Protein AF-A0A1V4AQN9-F1 (afdb_monomer)

Sequence (189 aa):
MAAEVTRNLFRLLDESVACYNHGNQLHCWGRMNVVRYAGSGIAMDNRCSFRSDNSSNMIGVNRRCMLSTHSQHAVISIGNNCGFSGTVIGAMEKIEIGNDVLCGANTLITDFDCHGILPHERKTSPGDSKPISIGNNVFIGYGTGVLKGVSIGDNSVIDANSVVTKNIPANVIAGGNPCKVIKELGVIA

Mean predicted aligned error: 6.66 Å

Solvent-accessible surface area (backbone atoms only — not comparable to full-atom values): 9183 Å² total; per-residue (Å²): 143,86,81,77,82,72,83,74,71,72,81,74,69,77,55,65,43,75,44,72,43,93,87,44,54,38,45,40,36,51,49,34,46,39,45,74,29,77,78,36,47,74,48,68,56,36,46,28,35,38,28,20,27,52,84,63,39,94,91,53,26,88,42,44,25,30,43,36,34,72,26,50,72,4,29,39,39,36,34,36,47,24,37,33,20,11,26,35,40,42,20,46,48,31,36,40,37,33,32,48,25,36,39,30,35,44,21,39,40,30,14,46,58,72,28,18,88,52,86,88,27,46,88,76,33,54,41,64,67,33,49,27,40,37,34,35,44,23,37,39,24,37,49,19,36,42,35,44,56,20,40,37,29,36,56,14,34,35,39,58,58,14,34,35,74,55,67,41,65,53,37,22,36,27,35,36,80,70,38,40,82,74,44,73,50,76,84,80,127

Secondary structure (DSSP, 8-state):
--SSGGGG------S----EETTTTEEEES--EEE--TT-EEEE-SS-EEE-STTSSTT---S--EEEE-STT-EEEE-SS-EEES-EEEESSEEEE-SS-EEEET-EEESB-SS-SSTTTTTT----B--EEE-TT-EE-TT-EE-TT-EE-TT-EE-TT-EE-S-B-SSEEEEETTEEEEEE-----

Structure (mmCIF, N/CA/C/O backbone):
data_AF-A0A1V4AQN9-F1
#
_entry.id   AF-A0A1V4AQN9-F1
#
loop_
_atom_site.group_PDB
_atom_site.id
_atom_site.type_symbol
_atom_site.label_atom_id
_atom_site.label_alt_id
_atom_site.label_comp_id
_atom_site.label_asym_id
_atom_site.label_entity_id
_atom_site.label_seq_id
_atom_site.pdbx_PDB_ins_code
_atom_site.Cartn_x
_atom_site.Cartn_y
_atom_site.Cartn_z
_atom_site.occupancy
_atom_site.B_iso_or_equiv
_atom_site.auth_seq_id
_atom_site.auth_comp_id
_atom_site.auth_asym_id
_atom_site.auth_atom_id
_atom_site.pdbx_PDB_model_num
ATOM 1 N N . MET A 1 1 ? 9.277 -27.436 8.599 1.00 35.19 1 MET A N 1
ATOM 2 C CA . MET A 1 1 ? 8.330 -27.149 7.496 1.00 35.19 1 MET A CA 1
ATOM 3 C C . MET A 1 1 ? 8.441 -25.694 7.020 1.00 35.19 1 MET A C 1
ATO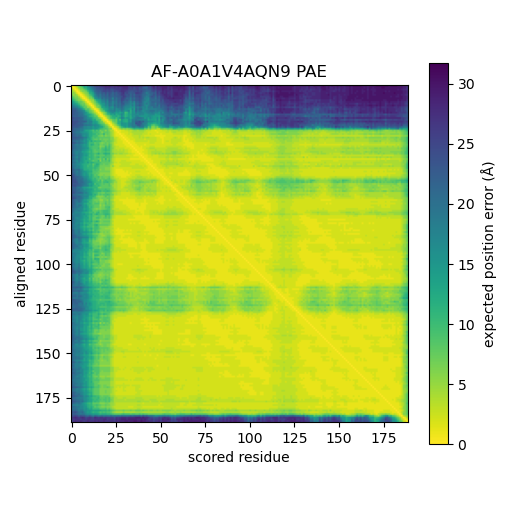M 5 O O . MET A 1 1 ? 7.438 -25.027 6.842 1.00 35.19 1 MET A O 1
ATOM 9 N N . ALA A 1 2 ? 9.664 -25.192 6.805 1.00 28.48 2 ALA A N 1
ATOM 10 C CA . ALA A 1 2 ? 9.935 -23.812 6.369 1.00 28.48 2 ALA A CA 1
ATOM 11 C C . ALA A 1 2 ? 10.798 -23.765 5.087 1.00 28.48 2 ALA A C 1
ATOM 13 O O . ALA A 1 2 ? 11.366 -22.736 4.750 1.00 28.48 2 ALA A O 1
ATOM 14 N N . ALA A 1 3 ? 10.928 -24.900 4.391 1.00 28.23 3 ALA A N 1
ATOM 15 C CA . ALA A 1 3 ? 11.884 -25.092 3.298 1.00 28.23 3 ALA A CA 1
ATOM 16 C C . ALA A 1 3 ? 11.223 -25.319 1.924 1.00 28.23 3 ALA A C 1
ATOM 18 O O . ALA A 1 3 ? 11.921 -25.610 0.958 1.00 28.23 3 ALA A O 1
ATOM 19 N N . GLU A 1 4 ? 9.895 -25.198 1.825 1.00 26.66 4 GLU A N 1
ATOM 20 C CA . GLU A 1 4 ? 9.149 -25.564 0.608 1.00 26.66 4 GLU A CA 1
ATOM 21 C C . GLU A 1 4 ? 8.441 -24.382 -0.079 1.00 26.66 4 GLU A C 1
ATOM 23 O O . GLU A 1 4 ? 7.989 -24.505 -1.211 1.00 26.66 4 GLU A O 1
ATOM 28 N N . VAL A 1 5 ? 8.448 -23.193 0.534 1.00 34.31 5 VAL A N 1
ATOM 29 C CA . VAL A 1 5 ? 7.882 -21.957 -0.055 1.00 34.31 5 VAL A CA 1
ATOM 30 C C . VAL A 1 5 ? 8.860 -21.288 -1.045 1.00 34.31 5 VAL A C 1
ATOM 32 O O . VAL A 1 5 ? 8.522 -20.352 -1.761 1.00 34.31 5 VAL A O 1
ATOM 35 N N . THR A 1 6 ? 10.087 -21.796 -1.163 1.00 30.50 6 THR A N 1
ATOM 36 C CA . THR A 1 6 ? 11.195 -21.133 -1.868 1.00 30.50 6 THR A CA 1
ATOM 37 C C . THR A 1 6 ? 11.265 -21.382 -3.381 1.00 30.50 6 THR A C 1
ATOM 39 O O . THR A 1 6 ? 12.215 -20.926 -4.014 1.00 30.50 6 THR A O 1
ATOM 42 N N . ARG A 1 7 ? 10.314 -22.101 -4.000 1.00 31.53 7 ARG A N 1
ATOM 43 C CA . ARG A 1 7 ? 10.450 -22.525 -5.414 1.00 31.53 7 ARG A CA 1
ATOM 44 C C . ARG A 1 7 ? 9.857 -21.599 -6.481 1.00 31.53 7 ARG A C 1
ATOM 46 O O . ARG A 1 7 ? 10.165 -21.819 -7.644 1.00 31.53 7 ARG A O 1
ATOM 53 N N . ASN A 1 8 ? 9.134 -20.535 -6.126 1.00 32.94 8 ASN A N 1
ATOM 54 C CA . ASN A 1 8 ? 8.635 -19.545 -7.102 1.00 32.94 8 ASN A CA 1
ATOM 55 C C . ASN A 1 8 ? 9.166 -18.120 -6.868 1.00 32.94 8 ASN A C 1
ATOM 57 O O . ASN A 1 8 ? 8.576 -17.146 -7.327 1.00 32.94 8 ASN A O 1
ATOM 61 N N . LEU A 1 9 ? 10.289 -17.980 -6.156 1.00 37.38 9 LEU A N 1
ATOM 62 C CA . LEU A 1 9 ? 10.831 -16.675 -5.791 1.00 37.38 9 LEU A CA 1
ATOM 63 C C . LEU A 1 9 ? 11.417 -15.962 -7.025 1.00 37.38 9 LEU A C 1
ATOM 65 O O . LEU A 1 9 ? 12.503 -16.294 -7.503 1.00 37.38 9 LEU A O 1
ATOM 69 N N . PHE A 1 10 ? 10.676 -14.980 -7.540 1.00 42.91 10 PHE A N 1
ATOM 70 C CA . PHE A 1 10 ? 11.097 -14.095 -8.622 1.00 42.91 10 PHE A CA 1
ATOM 71 C C . PHE A 1 10 ? 12.435 -13.430 -8.286 1.00 42.91 10 PHE A C 1
ATOM 73 O O . PHE A 1 10 ? 12.563 -12.666 -7.331 1.00 42.91 10 PHE A O 1
ATOM 80 N N . ARG A 1 11 ? 13.449 -13.733 -9.100 1.00 40.97 11 ARG A N 1
ATOM 81 C CA . ARG A 1 11 ? 14.744 -13.056 -9.090 1.00 40.97 11 ARG A CA 1
ATOM 82 C C . ARG A 1 11 ? 14.584 -11.650 -9.679 1.00 40.97 11 ARG A C 1
ATOM 84 O O . ARG A 1 11 ? 14.281 -11.514 -10.856 1.00 40.97 11 ARG A O 1
ATOM 91 N N . LEU A 1 12 ? 14.897 -10.662 -8.841 1.00 41.97 12 LEU A N 1
ATOM 92 C CA . LEU A 1 12 ? 15.509 -9.369 -9.169 1.00 41.97 12 LEU A CA 1
ATOM 93 C C . LEU A 1 12 ? 14.687 -8.424 -10.065 1.00 41.97 12 LEU A C 1
ATOM 95 O O . LEU A 1 12 ? 14.849 -8.384 -11.279 1.00 41.97 12 LEU A O 1
ATOM 99 N N . LEU A 1 13 ? 13.892 -7.567 -9.419 1.00 43.50 13 LEU A N 1
ATOM 100 C CA . LEU A 1 13 ? 13.529 -6.253 -9.957 1.00 43.50 13 LEU A CA 1
ATOM 101 C C . LEU A 1 13 ? 14.549 -5.228 -9.433 1.00 43.50 13 LEU A C 1
ATOM 103 O O . LEU A 1 13 ? 14.217 -4.411 -8.578 1.00 43.50 13 LEU A O 1
ATOM 107 N N . ASP A 1 14 ? 15.805 -5.328 -9.874 1.00 39.97 14 ASP A N 1
ATOM 108 C CA . ASP A 1 14 ? 16.743 -4.212 -9.734 1.00 39.97 14 ASP A CA 1
ATOM 109 C C . ASP A 1 14 ? 16.593 -3.325 -10.979 1.00 39.97 14 ASP A C 1
ATOM 111 O O . ASP A 1 14 ? 16.815 -3.763 -12.106 1.00 39.97 14 ASP A O 1
ATOM 115 N N . GLU A 1 15 ? 16.174 -2.084 -10.724 1.00 46.31 15 GLU A N 1
ATOM 116 C CA . GLU A 1 15 ? 15.970 -0.971 -11.658 1.00 46.31 15 GLU A CA 1
ATOM 117 C C . GLU A 1 15 ? 14.698 -1.002 -12.532 1.00 46.31 15 GLU A C 1
ATOM 119 O O . GLU A 1 15 ? 14.130 -2.036 -12.872 1.00 46.31 15 GLU A O 1
ATOM 124 N N . SER A 1 16 ? 14.186 0.207 -12.804 1.00 43.00 16 SER A N 1
ATOM 125 C CA . SER A 1 16 ? 12.832 0.528 -13.282 1.00 43.00 16 SER A CA 1
ATOM 126 C C . SER A 1 16 ? 12.214 -0.508 -14.228 1.00 43.00 16 SER A C 1
ATOM 128 O O . SER A 1 16 ? 12.608 -0.629 -15.389 1.00 43.00 16 SER A O 1
ATOM 130 N N . VAL A 1 17 ? 11.185 -1.205 -13.752 1.00 50.38 17 VAL A N 1
ATOM 131 C CA . VAL A 1 17 ? 10.531 -2.270 -14.511 1.00 50.38 17 VAL A CA 1
ATOM 132 C C . VAL A 1 17 ? 9.562 -1.637 -15.510 1.00 50.38 17 VAL A C 1
ATOM 134 O O . VAL A 1 17 ? 8.535 -1.062 -15.139 1.00 50.38 17 VAL A O 1
ATOM 137 N N . ALA A 1 18 ? 9.890 -1.722 -16.797 1.00 45.34 18 ALA A N 1
ATOM 138 C CA . ALA A 1 18 ? 8.930 -1.539 -17.881 1.00 45.34 18 ALA A CA 1
ATOM 139 C C . ALA A 1 18 ? 8.197 -2.877 -18.073 1.00 45.34 18 ALA A C 1
ATOM 141 O O . ALA A 1 18 ? 8.565 -3.658 -18.942 1.00 45.34 18 ALA A O 1
ATOM 142 N N . CYS A 1 19 ? 7.272 -3.241 -17.179 1.00 46.12 19 CYS A N 1
ATOM 143 C CA . CYS A 1 19 ? 6.809 -4.632 -17.151 1.00 46.12 19 CYS A CA 1
ATOM 144 C C . CYS A 1 19 ? 5.834 -4.985 -18.281 1.00 46.12 19 CYS A C 1
ATOM 146 O O . CYS A 1 19 ? 4.815 -4.332 -18.474 1.00 46.12 19 CYS A O 1
ATOM 148 N N . TYR A 1 20 ? 6.113 -6.125 -18.906 1.00 42.56 20 TYR A N 1
ATOM 149 C CA . TYR A 1 20 ? 5.156 -7.168 -19.277 1.00 42.56 20 TYR A CA 1
ATOM 150 C C . TYR A 1 20 ? 5.837 -8.491 -18.915 1.00 42.56 20 TYR A C 1
ATOM 152 O O . TYR A 1 20 ? 7.004 -8.653 -19.271 1.00 42.56 20 TYR A O 1
ATOM 160 N N . ASN A 1 21 ? 5.183 -9.424 -18.207 1.00 49.97 21 ASN A N 1
ATOM 161 C CA . ASN A 1 21 ? 5.820 -10.728 -17.968 1.00 49.97 21 ASN A CA 1
ATOM 162 C C . ASN A 1 21 ? 4.878 -11.927 -18.166 1.00 49.97 21 ASN A C 1
ATOM 164 O O . ASN A 1 21 ? 3.941 -12.152 -17.392 1.00 49.97 21 ASN A O 1
ATOM 168 N N . HIS A 1 22 ? 5.151 -12.701 -19.224 1.00 42.06 22 HIS A N 1
ATOM 169 C CA . HIS A 1 22 ? 4.447 -13.932 -19.581 1.00 42.06 22 HIS A CA 1
ATOM 170 C C . HIS A 1 22 ? 4.910 -15.089 -18.688 1.00 42.06 22 HIS A C 1
ATOM 172 O O . HIS A 1 22 ? 6.068 -15.487 -18.708 1.00 42.06 22 HIS A O 1
ATOM 178 N N . GLY A 1 23 ? 3.972 -15.619 -17.905 1.00 51.81 23 GLY A N 1
ATOM 179 C CA . GLY A 1 23 ? 4.169 -16.686 -16.920 1.00 51.81 23 GLY A CA 1
ATOM 180 C C . GLY A 1 23 ? 3.335 -16.393 -15.677 1.00 51.81 23 GLY A C 1
ATOM 181 O O . GLY A 1 23 ? 2.406 -17.130 -15.366 1.00 51.81 23 GLY A O 1
ATOM 182 N N . ASN A 1 24 ? 3.564 -15.220 -15.081 1.00 60.69 24 ASN A N 1
ATOM 183 C CA . ASN A 1 24 ? 2.856 -14.760 -13.883 1.00 60.69 24 ASN A CA 1
ATOM 184 C C . ASN A 1 24 ? 1.716 -13.770 -14.146 1.00 60.69 24 ASN A C 1
ATOM 186 O O . ASN A 1 24 ? 1.065 -13.352 -13.197 1.00 60.69 24 ASN A O 1
ATOM 190 N N . GLN A 1 25 ? 1.450 -13.388 -15.401 1.00 77.75 25 GLN A N 1
ATOM 191 C CA . GLN A 1 25 ? 0.383 -12.437 -15.765 1.00 77.75 25 GLN A CA 1
ATOM 192 C C . GLN A 1 25 ? 0.513 -11.076 -15.046 1.00 77.75 25 GLN A C 1
ATOM 194 O O . GLN A 1 25 ? -0.477 -10.480 -14.628 1.00 77.75 25 GLN A O 1
ATOM 199 N N . LEU A 1 26 ? 1.750 -10.591 -14.882 1.00 84.56 26 LEU A N 1
ATOM 200 C CA . LEU A 1 26 ? 2.028 -9.253 -14.357 1.00 84.56 26 LEU A CA 1
ATOM 201 C C . LEU A 1 26 ? 1.785 -8.210 -15.453 1.00 84.56 26 LEU A C 1
ATOM 203 O O . LEU A 1 26 ? 2.474 -8.224 -16.479 1.00 84.56 26 LEU A O 1
ATOM 207 N N . HIS A 1 27 ? 0.841 -7.295 -15.228 1.00 88.56 27 HIS A N 1
ATOM 208 C CA . HIS A 1 27 ? 0.487 -6.242 -16.185 1.00 88.56 27 HIS A CA 1
ATOM 209 C C . HIS A 1 27 ? 0.884 -4.862 -15.658 1.00 88.56 27 HIS A C 1
ATOM 211 O O . HIS A 1 27 ? 0.388 -4.432 -14.620 1.00 88.56 27 HIS A O 1
ATOM 217 N N . CYS A 1 28 ? 1.734 -4.135 -16.383 1.00 89.75 28 CYS A N 1
ATOM 218 C CA . CYS A 1 28 ? 2.121 -2.775 -16.017 1.00 89.75 28 CYS A CA 1
ATOM 219 C C . CYS A 1 28 ? 1.769 -1.790 -17.134 1.00 89.75 28 CYS A C 1
ATOM 221 O O . CYS A 1 28 ? 2.143 -1.974 -18.290 1.00 89.75 28 CYS A O 1
ATOM 223 N N . TRP A 1 29 ? 1.086 -0.704 -16.779 1.00 92.88 29 TRP A N 1
ATOM 224 C CA . TRP A 1 29 ? 0.900 0.451 -17.653 1.00 92.88 29 TRP A CA 1
ATOM 225 C C . TRP A 1 29 ? 1.839 1.561 -17.203 1.00 92.88 29 TRP A C 1
ATOM 227 O O . TRP A 1 29 ? 1.669 2.122 -16.121 1.00 92.88 29 TRP A O 1
ATOM 237 N N . GLY A 1 30 ? 2.833 1.872 -18.031 1.00 89.25 30 GLY A N 1
ATOM 238 C CA . GLY A 1 30 ? 3.927 2.768 -17.664 1.00 89.25 30 GLY A CA 1
ATOM 239 C C . GLY A 1 30 ? 4.998 2.082 -16.810 1.00 89.25 30 GLY A C 1
ATOM 240 O O . GLY A 1 30 ? 4.924 0.894 -16.499 1.00 89.25 30 GLY A O 1
ATOM 241 N N . ARG A 1 31 ? 6.036 2.840 -16.443 1.00 88.56 31 ARG A N 1
ATOM 242 C CA . ARG A 1 31 ? 7.161 2.329 -15.643 1.00 88.56 31 ARG A CA 1
ATOM 243 C C . ARG A 1 31 ? 6.825 2.323 -14.157 1.00 88.56 31 ARG A C 1
ATOM 245 O O . ARG A 1 31 ? 6.282 3.305 -13.656 1.00 88.56 31 ARG A O 1
ATOM 252 N N . MET A 1 32 ? 7.226 1.269 -13.455 1.00 91.12 32 MET A N 1
ATOM 253 C CA . MET A 1 32 ? 7.260 1.242 -11.989 1.00 91.12 32 MET A CA 1
ATOM 254 C C . MET A 1 32 ? 8.621 1.710 -11.469 1.00 91.12 32 MET A C 1
ATOM 256 O O . MET A 1 32 ? 9.641 1.530 -12.138 1.00 91.12 32 MET A O 1
ATOM 260 N N . ASN A 1 33 ? 8.646 2.254 -10.251 1.00 91.31 33 ASN A N 1
ATOM 261 C CA . ASN A 1 33 ? 9.893 2.454 -9.515 1.00 91.31 33 ASN A CA 1
ATOM 262 C C . ASN A 1 33 ? 10.042 1.326 -8.488 1.00 91.31 33 ASN A C 1
ATOM 264 O O . ASN A 1 33 ? 9.244 1.232 -7.560 1.00 91.31 33 ASN A O 1
ATOM 268 N N . VAL A 1 34 ? 11.049 0.473 -8.644 1.00 92.44 34 VAL A N 1
ATOM 269 C CA . VAL A 1 34 ? 11.335 -0.600 -7.685 1.00 92.44 34 VAL A CA 1
ATOM 270 C C . VAL A 1 34 ? 12.740 -0.390 -7.143 1.00 92.44 34 VAL A C 1
ATOM 272 O O . VAL A 1 34 ? 13.679 -0.250 -7.923 1.00 92.44 34 VAL A O 1
ATOM 275 N N . VAL A 1 35 ? 12.863 -0.295 -5.820 1.00 91.50 35 VAL A N 1
ATOM 276 C CA . VAL A 1 35 ? 14.133 -0.057 -5.125 1.00 91.50 35 VAL A CA 1
ATOM 277 C C . VAL A 1 35 ? 14.295 -1.095 -4.027 1.00 91.50 35 VAL A C 1
ATOM 279 O O . VAL A 1 35 ? 13.492 -1.160 -3.095 1.00 91.50 35 VAL A O 1
ATOM 282 N N . ARG A 1 36 ? 15.353 -1.897 -4.118 1.00 91.44 36 ARG A N 1
ATOM 283 C CA . ARG A 1 36 ? 15.632 -2.957 -3.154 1.00 91.44 36 ARG A CA 1
ATOM 284 C C . ARG A 1 36 ? 16.907 -2.649 -2.370 1.00 91.44 36 ARG A C 1
ATOM 286 O O . ARG A 1 36 ? 17.950 -2.371 -2.948 1.00 91.44 36 ARG A O 1
ATOM 293 N N . TYR A 1 37 ? 16.831 -2.719 -1.044 1.00 89.31 37 TYR A N 1
ATOM 294 C CA . TYR A 1 37 ? 17.993 -2.625 -0.168 1.00 89.31 37 TYR A CA 1
ATOM 295 C C . TYR A 1 37 ? 18.783 -3.941 -0.247 1.00 89.31 37 TYR A C 1
ATOM 297 O O . TYR A 1 37 ? 18.230 -5.030 -0.450 1.00 89.31 37 TYR A O 1
ATOM 305 N N . ALA A 1 38 ? 20.104 -3.883 -0.098 1.00 88.94 38 ALA A N 1
ATOM 306 C CA . ALA A 1 38 ? 20.918 -5.096 -0.103 1.00 88.94 38 ALA A CA 1
ATOM 307 C C . ALA A 1 38 ? 20.494 -6.028 1.053 1.00 88.94 38 ALA A C 1
ATOM 309 O O . ALA A 1 38 ? 20.478 -5.612 2.205 1.00 88.94 38 ALA A O 1
ATOM 310 N N . GLY A 1 39 ? 20.127 -7.276 0.749 1.00 89.25 39 GLY A N 1
ATOM 311 C CA . GLY A 1 39 ? 19.627 -8.247 1.736 1.00 89.25 39 GLY A CA 1
ATOM 312 C C . GLY A 1 39 ? 18.103 -8.296 1.917 1.00 89.25 39 GLY A C 1
ATOM 313 O O . GLY A 1 39 ? 17.604 -9.303 2.409 1.00 89.25 39 GLY A O 1
ATOM 314 N N . SER A 1 40 ? 17.358 -7.284 1.460 1.00 94.06 40 SER A N 1
ATOM 315 C CA . SER A 1 40 ? 15.895 -7.235 1.598 1.00 94.06 40 SER A CA 1
ATOM 316 C C . SER A 1 40 ? 15.150 -8.064 0.540 1.00 94.06 40 SER A C 1
ATOM 318 O O . SER A 1 40 ? 15.720 -8.452 -0.489 1.00 94.06 40 SER A O 1
ATOM 320 N N . GLY A 1 41 ? 13.854 -8.301 0.763 1.00 88.38 41 GLY A N 1
ATOM 321 C CA . GLY A 1 41 ? 12.991 -9.076 -0.130 1.00 88.38 41 GLY A CA 1
ATOM 322 C C . GLY A 1 41 ? 11.794 -8.287 -0.660 1.00 88.38 41 GLY A C 1
ATOM 323 O O . GLY A 1 41 ? 11.078 -7.638 0.096 1.00 88.38 41 GLY A O 1
ATOM 324 N N . ILE A 1 42 ? 11.533 -8.394 -1.962 1.00 94.25 42 ILE A N 1
ATOM 325 C CA . ILE A 1 42 ? 10.250 -8.020 -2.569 1.00 94.25 42 ILE A CA 1
ATOM 326 C C . ILE A 1 42 ? 9.776 -9.244 -3.347 1.00 94.25 42 ILE A C 1
ATOM 328 O O . ILE A 1 42 ? 10.449 -9.674 -4.284 1.00 94.25 42 ILE A O 1
ATOM 332 N N . ALA A 1 43 ? 8.649 -9.812 -2.937 1.00 88.19 43 ALA A N 1
ATOM 333 C CA . ALA A 1 43 ? 8.026 -10.966 -3.565 1.00 88.19 43 ALA A CA 1
ATOM 334 C C . ALA A 1 43 ? 6.585 -10.631 -3.953 1.00 88.19 43 ALA A C 1
ATOM 336 O O . ALA A 1 43 ? 5.884 -9.895 -3.256 1.00 88.19 43 ALA A O 1
ATOM 337 N N . MET A 1 44 ? 6.156 -11.170 -5.085 1.00 90.31 44 MET A N 1
ATOM 338 C CA . MET A 1 44 ? 4.823 -10.965 -5.626 1.00 90.31 44 MET A CA 1
ATOM 339 C C . MET A 1 44 ? 4.390 -12.222 -6.364 1.00 90.31 44 MET A C 1
ATOM 341 O O . MET A 1 44 ? 5.170 -12.766 -7.150 1.00 90.31 44 MET A O 1
ATOM 345 N N . ASP A 1 45 ? 3.156 -12.646 -6.123 1.00 90.06 45 ASP A N 1
ATOM 346 C CA . ASP A 1 45 ? 2.573 -13.797 -6.797 1.00 90.06 45 ASP A CA 1
ATOM 347 C C . ASP A 1 45 ? 1.983 -13.402 -8.171 1.00 90.06 45 ASP A C 1
ATOM 349 O O . ASP A 1 45 ? 2.480 -12.515 -8.871 1.00 90.06 45 ASP A O 1
ATOM 353 N N . ASN A 1 46 ? 0.952 -14.110 -8.633 1.00 90.38 46 ASN A N 1
ATOM 354 C CA . ASN A 1 46 ? 0.466 -14.030 -10.008 1.00 90.38 46 ASN A CA 1
ATOM 355 C C . ASN A 1 46 ? -0.637 -12.979 -10.182 1.00 90.38 46 ASN A C 1
ATOM 357 O O . ASN A 1 46 ? -1.320 -12.612 -9.232 1.00 90.38 46 ASN A O 1
ATOM 361 N N . ARG A 1 47 ? -0.896 -12.573 -11.428 1.00 92.06 47 ARG A N 1
ATOM 362 C CA . ARG A 1 47 ? -2.033 -11.735 -11.854 1.00 92.06 47 ARG A CA 1
ATOM 363 C C . ARG A 1 47 ? -2.080 -10.349 -11.211 1.00 92.06 47 ARG A C 1
ATOM 365 O O . ARG A 1 47 ? -3.142 -9.746 -11.117 1.00 92.06 47 ARG A O 1
ATOM 372 N N . CYS A 1 48 ? -0.937 -9.833 -10.772 1.00 93.94 48 CYS A N 1
ATOM 373 C CA . CYS A 1 48 ? -0.872 -8.477 -10.251 1.00 93.94 48 CYS A CA 1
ATOM 374 C C . CYS A 1 48 ? -0.847 -7.441 -11.380 1.00 93.94 48 CYS A C 1
ATOM 376 O O . CYS A 1 48 ? -0.304 -7.680 -12.462 1.00 93.94 48 CYS A O 1
ATOM 378 N N . SER A 1 49 ? -1.411 -6.264 -11.123 1.00 94.69 49 SER A N 1
ATOM 379 C CA . SER A 1 49 ? -1.479 -5.192 -12.110 1.00 94.69 49 SER A CA 1
ATOM 380 C C . SER A 1 49 ? -1.106 -3.825 -11.532 1.00 94.69 49 SER A C 1
ATOM 382 O O . SER A 1 49 ? -1.500 -3.480 -10.421 1.00 94.69 49 SER A O 1
ATOM 384 N N . PHE A 1 50 ? -0.339 -3.039 -12.292 1.00 95.50 50 PHE A N 1
ATOM 385 C CA . PHE A 1 50 ? 0.204 -1.749 -11.867 1.00 95.50 50 PHE A CA 1
ATOM 386 C C . PHE A 1 50 ? -0.065 -0.670 -12.910 1.00 95.50 50 PHE A C 1
ATOM 388 O O . PHE A 1 50 ? 0.479 -0.684 -14.013 1.00 95.50 50 PHE A O 1
ATOM 395 N N . ARG A 1 51 ? -0.888 0.307 -12.549 1.00 95.75 51 ARG A N 1
ATOM 396 C CA . ARG A 1 51 ? -1.204 1.481 -13.364 1.00 95.75 51 ARG A CA 1
ATOM 397 C C . ARG A 1 51 ? -0.348 2.654 -12.899 1.00 95.75 51 ARG A C 1
ATOM 399 O O . ARG A 1 51 ? -0.676 3.316 -11.920 1.00 95.75 51 ARG A O 1
ATOM 406 N N . SER A 1 52 ? 0.774 2.864 -13.581 1.00 94.25 52 SER A N 1
ATOM 407 C CA . SER A 1 52 ? 1.779 3.892 -13.273 1.00 94.25 52 SER A CA 1
ATOM 408 C C . SER A 1 52 ? 1.757 5.080 -14.235 1.00 94.25 52 SER A C 1
ATOM 410 O O . SER A 1 52 ? 2.383 6.102 -13.957 1.00 94.25 52 SER A O 1
ATOM 412 N N . ASP A 1 53 ? 1.080 4.941 -15.372 1.00 92.06 53 ASP A N 1
ATOM 413 C CA . ASP A 1 53 ? 0.882 6.011 -16.344 1.00 92.06 53 ASP A CA 1
ATOM 414 C C . ASP A 1 53 ? -0.376 6.830 -16.014 1.00 92.06 53 ASP A C 1
ATOM 416 O O . ASP A 1 53 ? -1.404 6.266 -15.625 1.00 92.06 53 ASP A O 1
ATOM 420 N N . ASN A 1 54 ? -0.315 8.151 -16.189 1.00 90.75 54 ASN A N 1
ATOM 421 C CA . ASN A 1 54 ? -1.406 9.066 -15.838 1.00 90.75 54 ASN A CA 1
ATOM 422 C C . ASN A 1 54 ? -2.676 8.872 -16.687 1.00 90.75 54 ASN A C 1
ATOM 424 O O . ASN A 1 54 ? -3.763 9.220 -16.232 1.00 90.75 54 ASN A O 1
ATOM 428 N N . SER A 1 55 ? -2.557 8.272 -17.873 1.00 89.50 55 SER A N 1
ATOM 429 C CA . SER A 1 55 ? -3.672 7.936 -18.763 1.00 89.50 55 SER A CA 1
ATOM 430 C C . SER A 1 55 ? -4.185 6.506 -18.571 1.00 89.50 55 SER A C 1
ATOM 432 O O . SER A 1 55 ? -5.213 6.127 -19.126 1.00 89.50 55 SER A O 1
ATOM 434 N N . SER A 1 56 ? -3.500 5.690 -17.765 1.00 91.31 56 SER A N 1
ATOM 435 C CA . SER A 1 56 ? -3.844 4.273 -17.622 1.00 91.31 56 SER A CA 1
ATOM 436 C C . SER A 1 56 ? -5.046 4.005 -16.717 1.00 91.31 56 SER A C 1
ATOM 438 O O . SER A 1 56 ? -5.597 2.910 -16.771 1.00 91.31 56 SER A O 1
ATOM 440 N N . ASN A 1 57 ? -5.479 4.964 -15.896 1.00 91.25 57 ASN A N 1
ATOM 441 C CA . ASN A 1 57 ? -6.696 4.866 -15.093 1.00 91.25 57 ASN A CA 1
ATOM 442 C C . ASN A 1 57 ? -7.454 6.198 -15.144 1.00 91.25 57 ASN A C 1
ATOM 444 O O . ASN A 1 57 ? -6.905 7.231 -14.766 1.00 91.25 57 ASN A O 1
ATOM 448 N N . MET A 1 58 ? -8.721 6.165 -15.561 1.00 91.62 58 MET A N 1
ATOM 449 C CA . MET A 1 58 ? -9.546 7.366 -15.750 1.00 91.62 58 MET A CA 1
ATOM 450 C C . MET A 1 58 ? -9.874 8.109 -14.445 1.00 91.62 58 MET A C 1
ATOM 452 O O . MET A 1 58 ? -10.299 9.256 -14.496 1.00 91.62 58 MET A O 1
ATOM 456 N N . ILE A 1 59 ? -9.637 7.498 -13.277 1.00 91.00 59 ILE A N 1
ATOM 457 C CA . ILE A 1 59 ? -9.749 8.189 -11.980 1.00 91.00 59 ILE A CA 1
ATOM 458 C C . ILE A 1 59 ? -8.637 9.237 -11.761 1.00 91.00 59 ILE A C 1
ATOM 460 O O . ILE A 1 59 ? -8.765 10.091 -10.889 1.00 91.00 59 ILE A O 1
ATOM 464 N N . GLY A 1 60 ? -7.544 9.171 -12.534 1.00 92.38 60 GLY A N 1
ATOM 465 C CA . GLY A 1 60 ? -6.390 10.065 -12.427 1.00 92.38 60 GLY A CA 1
ATOM 466 C C . GLY A 1 60 ? -5.270 9.513 -11.538 1.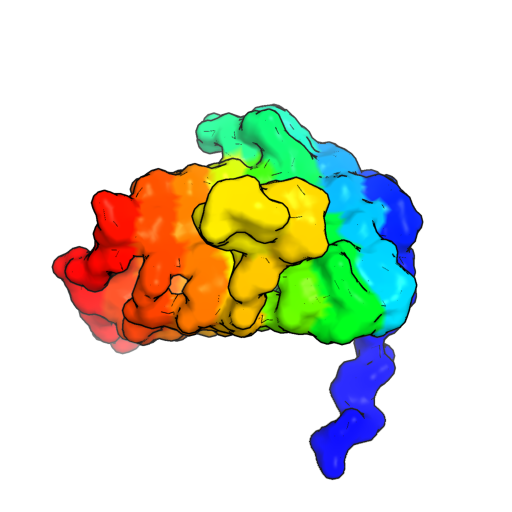00 92.38 60 GLY A C 1
ATOM 467 O O . GLY A 1 60 ? -5.345 9.520 -10.307 1.00 92.38 60 GLY A O 1
ATOM 468 N N . VAL A 1 61 ? -4.182 9.069 -12.171 1.00 95.62 61 VAL A N 1
ATOM 469 C CA . VAL A 1 61 ? -2.941 8.646 -11.499 1.00 95.62 61 VAL A CA 1
ATOM 470 C C . VAL A 1 61 ? -1.931 9.790 -11.556 1.00 95.62 61 VAL A C 1
ATOM 472 O O . VAL A 1 61 ? -1.571 10.245 -12.640 1.00 95.62 61 VAL A O 1
ATOM 475 N N . ASN A 1 62 ? -1.466 10.264 -10.397 1.00 95.75 62 ASN A N 1
ATOM 476 C CA . ASN A 1 62 ? -0.551 11.412 -10.310 1.00 95.75 62 ASN A CA 1
ATOM 477 C C . ASN A 1 62 ? 0.920 11.025 -10.082 1.00 95.75 62 ASN A C 1
ATOM 479 O O . ASN A 1 62 ? 1.798 11.887 -10.100 1.00 95.75 62 ASN A O 1
ATOM 483 N N . ARG A 1 63 ? 1.195 9.735 -9.875 1.00 95.12 63 ARG A N 1
ATOM 484 C CA . ARG A 1 63 ? 2.533 9.182 -9.647 1.00 95.12 63 ARG A CA 1
ATOM 485 C C . ARG A 1 63 ? 2.612 7.736 -10.121 1.00 95.12 63 ARG A C 1
ATOM 487 O O . ARG A 1 63 ? 1.604 7.045 -10.188 1.00 95.12 63 ARG A O 1
ATOM 494 N N . ARG A 1 64 ? 3.825 7.263 -10.403 1.00 95.19 64 ARG A N 1
ATOM 495 C CA . ARG A 1 64 ? 4.078 5.847 -10.711 1.00 95.19 64 ARG A CA 1
ATOM 496 C C . ARG A 1 64 ? 3.829 4.984 -9.478 1.00 95.19 64 ARG A C 1
ATOM 498 O O . ARG A 1 64 ? 4.060 5.450 -8.362 1.00 95.19 64 ARG A O 1
ATOM 505 N N . CYS A 1 65 ? 3.455 3.722 -9.676 1.00 97.12 65 CYS A N 1
ATOM 506 C CA . CYS A 1 65 ? 3.537 2.754 -8.591 1.00 97.12 65 CYS A CA 1
ATOM 507 C C . CYS A 1 65 ? 4.999 2.599 -8.147 1.00 97.12 65 CYS A C 1
ATOM 509 O O . CYS A 1 65 ? 5.908 2.564 -8.991 1.00 97.12 65 CYS A O 1
ATOM 511 N N . MET A 1 66 ? 5.225 2.505 -6.835 1.00 96.88 66 MET A N 1
ATOM 512 C CA . MET A 1 66 ? 6.563 2.350 -6.265 1.00 96.88 66 MET A CA 1
ATOM 513 C C . MET A 1 66 ? 6.600 1.246 -5.217 1.00 96.88 66 MET A C 1
ATOM 515 O O . MET A 1 66 ? 5.757 1.228 -4.326 1.00 96.88 66 MET A O 1
ATOM 519 N N . LEU A 1 67 ? 7.601 0.371 -5.301 1.00 96.94 67 LEU A N 1
ATOM 520 C CA . LEU A 1 67 ? 7.905 -0.635 -4.286 1.00 96.94 67 LEU A CA 1
ATOM 521 C C . LEU A 1 67 ? 9.313 -0.366 -3.767 1.00 96.94 67 LEU A C 1
ATOM 523 O O . LEU A 1 67 ? 10.260 -0.319 -4.552 1.00 96.94 67 LEU A O 1
ATOM 527 N N . SER A 1 68 ? 9.460 -0.156 -2.463 1.00 96.25 68 SER A N 1
ATOM 528 C CA . SER A 1 68 ? 10.757 0.174 -1.877 1.00 96.25 68 SER A CA 1
ATOM 529 C C . SER A 1 68 ? 10.982 -0.511 -0.540 1.00 96.25 68 SER A C 1
ATOM 531 O O . SER A 1 68 ? 10.118 -0.494 0.330 1.00 96.25 68 SER A O 1
ATOM 533 N N . THR A 1 69 ? 12.165 -1.087 -0.366 1.00 96.00 69 THR A N 1
ATOM 534 C CA . THR A 1 69 ? 12.637 -1.572 0.938 1.00 96.00 69 THR A CA 1
ATOM 535 C C . THR A 1 69 ? 13.741 -0.665 1.467 1.00 96.00 69 THR A C 1
ATOM 537 O O . THR A 1 69 ? 14.612 -0.276 0.688 1.00 96.00 69 THR A O 1
ATOM 540 N N . HIS A 1 70 ? 13.745 -0.391 2.771 1.00 95.69 70 HIS A N 1
ATOM 541 C CA . HIS A 1 70 ? 14.622 0.602 3.409 1.00 95.69 70 HIS A CA 1
ATOM 542 C C . HIS A 1 70 ? 15.587 0.014 4.449 1.00 95.69 70 HIS A C 1
ATOM 544 O O . HIS A 1 70 ? 16.378 0.749 5.031 1.00 95.69 70 HIS A O 1
ATOM 550 N N . SER A 1 71 ? 15.567 -1.303 4.678 1.00 94.81 71 SER A N 1
ATOM 551 C CA . SER A 1 71 ? 16.502 -2.002 5.573 1.00 94.81 71 SER A CA 1
ATOM 552 C C . SER A 1 71 ? 16.935 -3.351 4.992 1.00 94.81 71 SER A C 1
ATOM 554 O O . SER A 1 71 ? 16.278 -3.877 4.094 1.00 94.81 71 SER A O 1
ATOM 556 N N . GLN A 1 72 ? 18.004 -3.948 5.532 1.00 93.69 72 GLN A N 1
ATOM 557 C CA . GLN A 1 72 ? 18.480 -5.280 5.123 1.00 93.69 72 GLN A CA 1
ATOM 558 C C . GLN A 1 72 ? 17.473 -6.403 5.402 1.00 93.69 72 GLN A C 1
ATOM 560 O O . GLN A 1 72 ? 17.557 -7.452 4.775 1.00 93.69 72 GLN A O 1
ATOM 565 N N . HIS A 1 73 ? 16.538 -6.202 6.331 1.00 93.75 73 HIS A N 1
ATOM 566 C CA . HIS A 1 73 ? 15.569 -7.220 6.748 1.00 93.75 73 HIS A CA 1
ATOM 567 C C . HIS A 1 73 ? 14.155 -6.943 6.237 1.00 93.75 73 HIS A C 1
ATOM 569 O O . HIS A 1 73 ? 13.258 -7.745 6.478 1.00 93.75 73 HIS A O 1
ATOM 575 N N . ALA A 1 74 ? 13.961 -5.827 5.532 1.00 96.50 74 ALA A N 1
ATOM 576 C CA . ALA A 1 74 ? 12.668 -5.423 5.015 1.00 96.50 74 ALA A CA 1
ATOM 577 C C . ALA A 1 74 ? 12.105 -6.458 4.030 1.00 96.50 74 ALA A C 1
ATOM 579 O O . ALA A 1 74 ? 12.804 -6.915 3.119 1.00 96.50 74 ALA A O 1
ATOM 580 N N . VAL A 1 75 ? 10.821 -6.779 4.178 1.00 95.88 75 VAL A N 1
ATOM 581 C CA . VAL A 1 75 ? 10.104 -7.675 3.266 1.00 95.88 75 VAL A CA 1
ATOM 582 C C . VAL A 1 75 ? 8.813 -7.027 2.779 1.00 95.88 75 VAL A C 1
ATOM 584 O O . VAL A 1 75 ? 7.990 -6.584 3.574 1.00 95.88 75 VAL A O 1
ATOM 587 N N . ILE A 1 76 ? 8.602 -7.023 1.465 1.00 97.94 76 ILE A N 1
ATOM 588 C CA . ILE A 1 76 ? 7.290 -6.789 0.854 1.00 97.94 76 ILE A CA 1
ATOM 589 C C . ILE A 1 76 ? 6.829 -8.109 0.246 1.00 97.94 76 ILE A C 1
ATOM 591 O O . ILE A 1 76 ? 7.548 -8.695 -0.564 1.00 97.94 76 ILE A O 1
ATOM 595 N N . SER A 1 77 ? 5.637 -8.564 0.618 1.00 96.00 77 SER A N 1
ATOM 596 C CA . SER A 1 77 ? 4.991 -9.737 0.022 1.00 96.00 77 SER A CA 1
ATOM 597 C C . SER A 1 77 ? 3.594 -9.372 -0.465 1.00 96.00 77 SER A C 1
ATOM 599 O O . SER A 1 77 ? 2.824 -8.743 0.261 1.00 96.00 77 SER A O 1
ATOM 601 N N . ILE A 1 78 ? 3.296 -9.716 -1.716 1.00 98.06 78 ILE A N 1
ATOM 602 C CA . ILE A 1 78 ? 2.021 -9.422 -2.373 1.00 98.06 78 ILE A CA 1
ATOM 603 C C . ILE A 1 78 ? 1.457 -10.726 -2.935 1.00 98.06 78 ILE A C 1
ATOM 605 O O . ILE A 1 78 ? 2.124 -11.389 -3.729 1.00 98.06 78 ILE A O 1
ATOM 609 N N . GLY A 1 79 ? 0.236 -11.070 -2.531 1.00 95.94 79 GLY A N 1
ATOM 610 C CA . GLY A 1 79 ? -0.480 -12.247 -3.006 1.00 95.94 79 GLY A CA 1
ATOM 611 C C . GLY A 1 79 ? -0.946 -12.141 -4.458 1.00 95.94 79 GLY A C 1
ATOM 612 O O . GLY A 1 79 ? -0.476 -11.329 -5.257 1.00 95.94 79 GLY A O 1
ATOM 613 N N . ASN A 1 80 ? -1.877 -13.014 -4.825 1.00 95.94 80 ASN A N 1
ATOM 614 C CA . ASN A 1 80 ? -2.364 -13.144 -6.190 1.00 95.94 80 ASN A CA 1
ATOM 615 C C . ASN A 1 80 ? -3.440 -12.103 -6.509 1.00 95.94 80 ASN A C 1
ATOM 617 O O . ASN A 1 80 ? -4.236 -11.737 -5.653 1.00 95.94 80 ASN A O 1
ATOM 621 N N . ASN A 1 81 ? -3.543 -11.736 -7.785 1.00 97.06 81 ASN A N 1
ATOM 622 C CA . ASN A 1 81 ? -4.653 -10.964 -8.345 1.00 97.06 81 ASN A CA 1
ATOM 623 C C . ASN A 1 81 ? -4.846 -9.567 -7.723 1.00 97.06 81 ASN A C 1
ATOM 625 O O . ASN A 1 81 ? -5.965 -9.073 -7.608 1.00 97.06 81 ASN A O 1
ATOM 629 N N . CYS A 1 82 ? -3.752 -8.914 -7.326 1.00 98.38 82 CYS A N 1
ATOM 630 C CA . CYS A 1 82 ? -3.809 -7.579 -6.738 1.00 98.38 82 CYS A CA 1
ATOM 631 C C . CYS A 1 82 ? -3.731 -6.467 -7.798 1.00 98.38 82 CYS A C 1
ATOM 633 O O . CYS A 1 82 ? -3.028 -6.576 -8.806 1.00 98.38 82 CYS A O 1
ATOM 635 N N . GLY A 1 83 ? -4.433 -5.359 -7.570 1.00 98.00 83 GLY A N 1
ATOM 636 C CA . GLY A 1 83 ? -4.471 -4.211 -8.477 1.00 98.00 83 GLY A CA 1
ATOM 637 C C . GLY A 1 83 ? -4.006 -2.932 -7.801 1.00 98.00 83 GLY A C 1
ATOM 638 O O . GLY A 1 83 ? -4.502 -2.576 -6.739 1.00 98.00 83 GLY A O 1
ATOM 639 N N . PHE A 1 84 ? -3.089 -2.208 -8.436 1.00 98.19 84 PHE A N 1
ATOM 640 C CA . PHE A 1 84 ? -2.478 -1.004 -7.882 1.00 98.19 84 PHE A CA 1
ATOM 641 C C . PHE A 1 84 ? -2.504 0.129 -8.903 1.00 98.19 84 PHE A C 1
ATOM 643 O O . PHE A 1 84 ? -2.106 -0.052 -10.053 1.00 98.19 84 PHE A O 1
ATOM 650 N N . SER A 1 85 ? -2.943 1.319 -8.496 1.00 97.81 85 SER A N 1
ATOM 651 C CA . SER A 1 85 ? -2.936 2.519 -9.344 1.00 97.81 85 SER A CA 1
ATOM 652 C C . SER A 1 85 ? -2.157 3.628 -8.651 1.00 97.81 85 SER A C 1
ATOM 654 O O . SER A 1 85 ? -2.583 4.128 -7.621 1.00 97.81 85 SER A O 1
ATOM 656 N N . GLY A 1 86 ? -0.987 4.006 -9.160 1.00 97.69 86 GLY A N 1
ATOM 657 C CA . GLY A 1 86 ? -0.109 4.986 -8.506 1.00 97.69 86 GLY A CA 1
ATOM 658 C C . GLY A 1 86 ? 0.198 4.699 -7.028 1.00 97.69 86 GLY A C 1
ATOM 659 O O . GLY A 1 86 ? 0.444 5.633 -6.265 1.00 97.69 86 GLY A O 1
ATOM 660 N N . THR A 1 87 ? 0.122 3.433 -6.605 1.00 98.50 87 THR A N 1
ATOM 661 C CA . THR A 1 87 ? 0.289 3.017 -5.208 1.00 98.50 87 THR A CA 1
ATOM 662 C C . THR A 1 87 ? 1.761 3.001 -4.824 1.00 98.50 87 THR A C 1
ATOM 664 O O . THR A 1 87 ? 2.599 2.465 -5.552 1.00 98.50 87 THR A O 1
ATOM 667 N N . VAL A 1 88 ? 2.073 3.551 -3.655 1.00 98.62 88 VAL A N 1
ATOM 668 C CA . VAL A 1 88 ? 3.412 3.515 -3.061 1.00 98.62 88 VAL A CA 1
ATOM 669 C C . VAL A 1 88 ? 3.419 2.543 -1.888 1.00 98.62 88 VAL A C 1
ATOM 671 O O . VAL A 1 88 ? 2.599 2.674 -0.982 1.00 98.62 88 VAL A O 1
ATOM 674 N N . ILE A 1 89 ? 4.362 1.603 -1.896 1.00 98.62 89 ILE A N 1
ATOM 675 C CA . ILE A 1 89 ? 4.608 0.647 -0.814 1.00 98.62 89 ILE A CA 1
ATOM 676 C C . ILE A 1 89 ? 6.065 0.785 -0.369 1.00 98.62 89 ILE A C 1
ATOM 678 O O . ILE A 1 89 ? 6.993 0.556 -1.152 1.00 98.62 89 ILE A O 1
ATOM 682 N N . GLY A 1 90 ? 6.266 1.189 0.883 1.00 98.06 90 GLY A N 1
ATOM 683 C CA . GLY A 1 90 ? 7.582 1.359 1.495 1.00 98.06 90 GLY A CA 1
ATOM 684 C C . GLY A 1 90 ? 7.707 0.518 2.758 1.00 98.06 90 GLY A C 1
ATOM 685 O O . GLY A 1 90 ? 6.967 0.757 3.703 1.00 98.06 90 GLY A O 1
ATOM 686 N N . ALA A 1 91 ? 8.640 -0.434 2.784 1.00 98.12 91 ALA A N 1
ATOM 687 C CA . ALA A 1 91 ? 8.866 -1.301 3.938 1.00 98.12 91 ALA A CA 1
ATOM 688 C C . ALA A 1 91 ? 10.244 -1.077 4.575 1.00 98.12 91 ALA A C 1
ATOM 690 O O . ALA A 1 91 ? 11.270 -1.107 3.891 1.00 98.12 91 ALA A O 1
ATOM 691 N N . MET A 1 92 ? 10.273 -0.929 5.893 1.00 97.81 92 MET A N 1
ATOM 692 C CA . MET A 1 92 ? 11.449 -1.008 6.756 1.00 97.81 92 MET A CA 1
ATOM 693 C C . MET A 1 92 ? 11.519 -2.363 7.470 1.00 97.81 92 MET A C 1
ATOM 695 O O . MET A 1 92 ? 12.620 -2.881 7.646 1.00 97.81 92 MET A O 1
ATOM 699 N N . GLU A 1 93 ? 10.381 -2.963 7.827 1.00 97.44 93 GLU A N 1
ATOM 700 C CA . GLU A 1 93 ? 10.298 -4.282 8.463 1.00 97.44 93 GLU A CA 1
ATOM 701 C C . GLU A 1 93 ? 9.569 -5.289 7.578 1.00 97.44 93 GLU A C 1
ATOM 703 O O . GLU A 1 93 ? 10.183 -6.199 7.020 1.00 97.44 93 GLU A O 1
ATOM 708 N N . LYS A 1 94 ? 8.248 -5.163 7.458 1.00 98.06 94 LYS A N 1
ATOM 709 C CA . LYS A 1 94 ? 7.417 -6.152 6.784 1.00 98.06 94 LYS A CA 1
ATOM 710 C C . LYS A 1 94 ? 6.060 -5.572 6.397 1.00 98.06 94 LYS A C 1
ATOM 712 O O . LYS A 1 94 ? 5.301 -5.111 7.248 1.00 98.06 94 LYS A O 1
ATOM 717 N N . ILE A 1 95 ? 5.730 -5.683 5.115 1.00 98.88 95 ILE A N 1
ATOM 718 C CA . ILE A 1 95 ? 4.392 -5.423 4.581 1.00 98.88 95 ILE A CA 1
ATOM 719 C C . ILE A 1 95 ? 3.903 -6.691 3.886 1.00 98.88 95 ILE A C 1
ATOM 721 O O . ILE A 1 95 ? 4.513 -7.163 2.922 1.00 98.88 95 ILE A O 1
ATOM 725 N N . GLU A 1 96 ? 2.797 -7.237 4.380 1.00 98.75 96 GLU A N 1
ATOM 726 C CA . GLU A 1 96 ? 2.113 -8.388 3.791 1.00 98.75 96 GLU A CA 1
ATOM 727 C C . GLU A 1 96 ? 0.771 -7.955 3.217 1.00 98.75 96 GLU A C 1
ATOM 729 O O . GLU A 1 96 ? -0.038 -7.339 3.908 1.00 98.75 96 GLU A O 1
ATOM 734 N N . ILE A 1 97 ? 0.545 -8.278 1.947 1.00 98.88 97 ILE A N 1
ATOM 735 C CA . ILE A 1 97 ? -0.708 -8.038 1.238 1.00 98.88 97 ILE A CA 1
ATOM 736 C C . ILE A 1 97 ? -1.225 -9.386 0.750 1.00 98.88 97 ILE A C 1
ATOM 738 O O . ILE A 1 97 ? -0.512 -10.091 0.036 1.00 98.88 97 ILE A O 1
ATOM 742 N N . GLY A 1 98 ? -2.451 -9.731 1.143 1.00 98.75 98 GLY A N 1
ATOM 743 C CA . GLY A 1 98 ? -3.136 -10.953 0.741 1.00 98.75 98 GLY A CA 1
ATOM 744 C C . GLY A 1 98 ? -3.492 -10.996 -0.746 1.00 98.75 98 GLY A C 1
ATOM 745 O O . GLY A 1 98 ? -2.931 -10.282 -1.577 1.00 98.75 98 GLY A O 1
ATOM 746 N N . ASN A 1 99 ? -4.432 -11.872 -1.087 1.00 98.56 99 ASN A N 1
ATOM 747 C CA . ASN A 1 99 ? -4.929 -12.035 -2.451 1.00 98.56 99 ASN A CA 1
ATOM 748 C C . ASN A 1 99 ? -6.093 -11.080 -2.738 1.00 98.56 99 ASN A C 1
ATOM 750 O O . ASN A 1 99 ? -6.783 -10.641 -1.821 1.00 98.56 99 ASN A O 1
ATOM 754 N N . ASP A 1 100 ? -6.339 -10.802 -4.016 1.00 98.62 100 ASP A N 1
ATOM 755 C CA . ASP A 1 100 ? -7.505 -10.052 -4.499 1.00 98.62 100 ASP A CA 1
ATOM 756 C C . ASP A 1 100 ? -7.612 -8.632 -3.908 1.00 98.62 100 ASP A C 1
ATOM 758 O O . ASP A 1 100 ? -8.695 -8.061 -3.796 1.00 98.62 100 ASP A O 1
ATOM 762 N N . VAL A 1 101 ? -6.480 -8.041 -3.512 1.00 98.88 101 VAL A N 1
ATOM 763 C CA . VAL A 1 101 ? -6.445 -6.690 -2.944 1.00 98.88 101 VAL A CA 1
ATOM 764 C C . VAL A 1 101 ? -6.463 -5.651 -4.055 1.00 98.88 101 VAL A C 1
ATOM 766 O O . VAL A 1 101 ? -5.630 -5.658 -4.964 1.00 98.88 101 VAL A O 1
ATOM 769 N N . LEU A 1 102 ? -7.375 -4.689 -3.944 1.00 98.75 102 LEU A N 1
ATOM 770 C CA . LEU A 1 102 ? -7.456 -3.549 -4.846 1.00 98.75 102 LEU A CA 1
ATOM 771 C C . LEU A 1 102 ? -7.048 -2.274 -4.118 1.00 98.75 102 LEU A C 1
ATOM 773 O O . LEU A 1 102 ? -7.659 -1.866 -3.137 1.00 98.75 102 LEU A O 1
ATOM 777 N N . CYS A 1 103 ? -6.033 -1.604 -4.642 1.00 98.69 103 CYS A N 1
ATOM 778 C CA .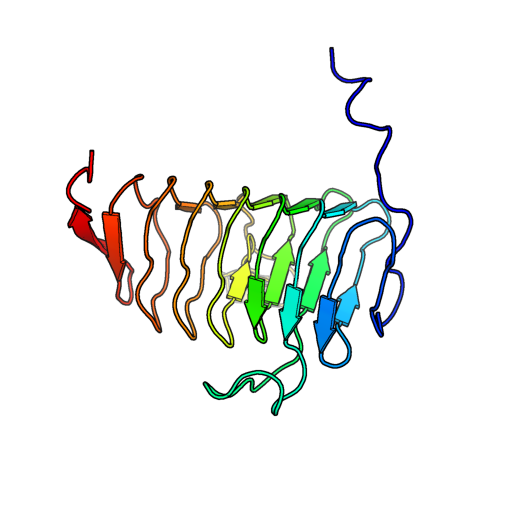 CYS A 1 103 ? -5.638 -0.267 -4.245 1.00 98.69 103 CYS A CA 1
ATOM 779 C C . CYS A 1 103 ? -6.108 0.737 -5.300 1.00 98.69 103 CYS A C 1
ATOM 781 O O . CYS A 1 103 ? -5.649 0.739 -6.449 1.00 98.69 103 CYS A O 1
ATOM 783 N N . GLY A 1 104 ? -7.016 1.616 -4.884 1.00 97.88 104 GLY A N 1
ATOM 784 C CA . GLY A 1 104 ? -7.427 2.803 -5.616 1.00 97.88 104 GLY A CA 1
ATOM 785 C C . GLY A 1 104 ? -6.249 3.730 -5.906 1.00 97.88 104 GLY A C 1
ATOM 786 O O . GLY A 1 104 ? -5.131 3.533 -5.425 1.00 97.88 104 GLY A O 1
ATOM 787 N N . ALA A 1 105 ? -6.485 4.749 -6.734 1.00 98.06 105 ALA A N 1
ATOM 788 C CA . ALA A 1 105 ? -5.373 5.559 -7.205 1.00 98.06 105 ALA A CA 1
ATOM 789 C C . ALA A 1 105 ? -4.670 6.326 -6.078 1.00 98.06 105 ALA A C 1
ATOM 791 O O . ALA A 1 105 ? -5.307 6.878 -5.183 1.00 98.06 105 ALA A O 1
ATOM 792 N N . ASN A 1 106 ? -3.346 6.415 -6.182 1.00 98.25 106 ASN A N 1
ATOM 793 C CA . ASN A 1 106 ? -2.490 7.284 -5.383 1.00 98.25 106 ASN A CA 1
ATOM 794 C C . ASN A 1 106 ? -2.464 6.940 -3.879 1.00 98.25 106 ASN A C 1
ATOM 796 O O . ASN A 1 106 ? -2.272 7.848 -3.067 1.00 98.25 106 ASN A O 1
ATOM 800 N N . THR A 1 107 ? -2.634 5.667 -3.511 1.00 98.75 107 THR A N 1
ATOM 801 C CA . THR A 1 107 ? -2.524 5.180 -2.123 1.00 98.75 107 THR A CA 1
ATOM 802 C C . THR A 1 107 ? -1.076 5.113 -1.624 1.00 98.75 107 THR A C 1
ATOM 804 O O . THR A 1 107 ? -0.130 4.999 -2.407 1.00 98.75 107 THR A O 1
ATOM 807 N N . LEU A 1 108 ? -0.906 5.167 -0.301 1.00 98.81 108 LEU A N 1
ATOM 808 C CA . LEU A 1 108 ? 0.368 4.986 0.399 1.00 98.81 108 LEU A CA 1
ATOM 809 C C . LEU A 1 108 ? 0.234 3.868 1.43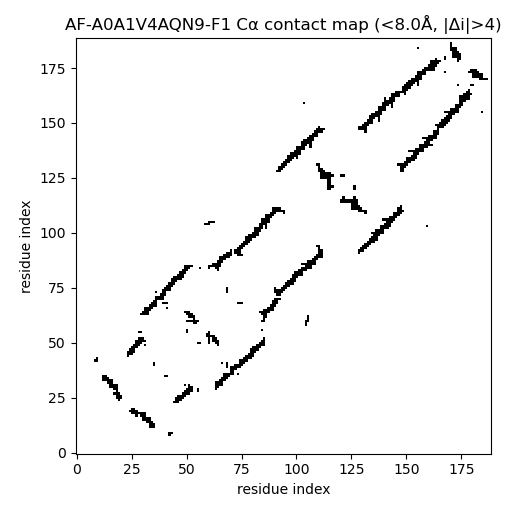8 1.00 98.81 108 LEU A C 1
ATOM 811 O O . LEU A 1 108 ? -0.683 3.899 2.251 1.00 98.81 108 LEU A O 1
ATOM 815 N N . ILE A 1 109 ? 1.170 2.924 1.451 1.00 98.88 109 ILE A N 1
ATOM 816 C CA . ILE A 1 109 ? 1.293 1.877 2.469 1.00 98.88 109 ILE A CA 1
ATOM 817 C C . ILE A 1 109 ? 2.730 1.925 2.992 1.00 98.88 109 ILE A C 1
ATOM 819 O O . ILE A 1 109 ? 3.671 1.711 2.226 1.00 98.88 109 ILE A O 1
ATOM 823 N N . THR A 1 110 ? 2.911 2.256 4.271 1.00 98.69 110 THR A N 1
ATOM 824 C CA . THR A 1 110 ? 4.248 2.400 4.865 1.00 98.69 110 THR A CA 1
ATOM 825 C C . THR A 1 110 ? 4.286 1.941 6.312 1.00 98.69 110 THR A C 1
ATOM 827 O O . THR A 1 110 ? 3.484 2.381 7.135 1.00 98.69 110 THR A O 1
ATOM 830 N N . ASP A 1 111 ? 5.235 1.064 6.629 1.00 98.56 111 ASP A N 1
ATOM 831 C CA . ASP A 1 111 ? 5.387 0.452 7.951 1.00 98.56 111 ASP A CA 1
ATOM 832 C C . ASP A 1 111 ? 6.380 1.200 8.862 1.00 98.56 111 ASP A C 1
ATOM 834 O O . ASP A 1 111 ? 6.725 0.702 9.931 1.00 98.56 111 ASP A O 1
ATOM 838 N N . PHE A 1 112 ? 6.812 2.405 8.474 1.00 97.38 112 PHE A N 1
ATOM 839 C CA . PHE A 1 112 ? 7.819 3.201 9.181 1.00 97.38 112 PHE A CA 1
ATOM 840 C C . PHE A 1 112 ? 7.590 4.713 9.058 1.00 97.38 112 PHE A C 1
ATOM 842 O O . PHE A 1 112 ? 6.887 5.176 8.156 1.00 97.38 112 PHE A O 1
ATOM 849 N N . ASP A 1 113 ? 8.192 5.472 9.980 1.00 95.94 113 ASP A N 1
ATOM 850 C CA . ASP A 1 113 ? 8.048 6.935 10.092 1.00 95.94 113 ASP A CA 1
ATOM 851 C C . ASP A 1 113 ? 8.970 7.753 9.177 1.00 95.94 113 ASP A C 1
ATOM 853 O O . ASP A 1 113 ? 8.808 8.972 9.071 1.00 95.94 113 ASP A O 1
ATOM 857 N N . CYS A 1 114 ? 9.946 7.110 8.534 1.00 91.88 114 CYS A N 1
ATOM 858 C CA . CYS A 1 114 ? 11.050 7.707 7.765 1.00 91.88 114 CYS A CA 1
ATOM 859 C C . CYS A 1 114 ? 12.033 8.565 8.583 1.00 91.88 114 CYS A C 1
ATOM 861 O O . CYS A 1 114 ? 13.206 8.649 8.220 1.00 91.88 114 CYS A O 1
ATOM 863 N N . HIS A 1 115 ? 11.574 9.207 9.658 1.00 94.69 115 HIS A N 1
ATOM 864 C CA . HIS A 1 115 ? 12.358 10.083 10.515 1.00 94.69 115 HIS A CA 1
ATOM 865 C C . HIS A 1 115 ? 11.955 9.944 11.985 1.00 94.69 115 HIS A C 1
ATOM 867 O O . HIS A 1 115 ? 10.777 9.787 12.306 1.00 94.69 115 HIS A O 1
ATOM 873 N N . GLY A 1 116 ? 12.923 10.102 12.890 1.00 93.69 116 GLY A N 1
ATOM 874 C CA . GLY A 1 116 ? 12.653 10.214 14.322 1.00 93.69 116 GLY A CA 1
ATOM 875 C C . GLY A 1 116 ? 11.725 11.387 14.650 1.00 93.69 116 GLY A C 1
ATOM 876 O O . GLY A 1 116 ? 11.817 12.475 14.065 1.00 93.69 116 GLY A O 1
ATOM 877 N N . ILE A 1 117 ? 10.811 11.170 15.597 1.00 93.94 117 ILE A N 1
ATOM 878 C CA . ILE A 1 117 ? 9.788 12.162 15.953 1.00 93.94 117 ILE A CA 1
ATOM 879 C C . ILE A 1 117 ? 10.356 13.288 16.818 1.00 93.94 117 ILE A C 1
ATOM 881 O O . ILE A 1 117 ? 9.860 14.420 16.748 1.00 93.94 117 ILE A O 1
ATOM 885 N N . LEU A 1 118 ? 11.410 13.015 17.596 1.00 94.19 118 LEU A N 1
ATOM 886 C CA . LEU A 1 118 ? 12.052 14.031 18.421 1.00 94.19 118 LEU A CA 1
ATOM 887 C C . LEU A 1 118 ? 12.874 14.990 17.543 1.00 94.19 118 LEU A C 1
ATOM 889 O O . LEU A 1 118 ? 13.498 14.565 16.567 1.00 94.19 118 LEU A O 1
ATOM 893 N N . PRO A 1 119 ? 12.927 16.298 17.869 1.00 95.75 119 PRO A N 1
ATOM 894 C CA . PRO A 1 119 ? 13.614 17.283 17.031 1.00 95.75 119 PRO A CA 1
ATOM 895 C C . PRO A 1 119 ? 15.071 16.940 16.690 1.00 95.7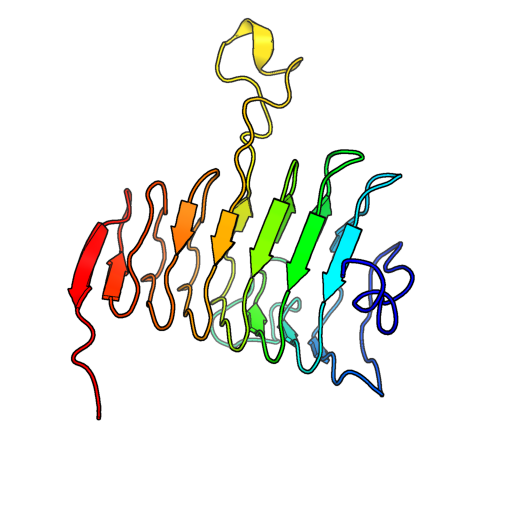5 119 PRO A C 1
ATOM 897 O O . PRO A 1 119 ? 15.500 17.186 15.565 1.00 95.75 119 PRO A O 1
ATOM 900 N N . HIS A 1 120 ? 15.815 16.355 17.634 1.00 94.25 120 HIS A N 1
ATOM 901 C CA . HIS A 1 120 ? 17.222 15.983 17.453 1.00 94.25 120 HIS A CA 1
ATOM 902 C C . HIS A 1 120 ? 17.416 14.672 16.669 1.00 94.25 120 HIS A C 1
ATOM 904 O O . HIS A 1 120 ? 18.516 14.402 16.196 1.00 94.25 120 HIS A O 1
ATOM 910 N N . GLU A 1 121 ? 16.352 13.888 16.494 1.00 93.69 121 GLU A N 1
ATOM 911 C CA . GLU A 1 121 ? 16.365 12.603 15.788 1.00 93.69 121 GLU A CA 1
ATOM 912 C C . GLU A 1 121 ? 15.917 12.726 14.328 1.00 93.69 121 GLU A C 1
ATOM 914 O O . GLU A 1 121 ? 16.199 11.855 13.510 1.00 93.69 121 GLU A O 1
ATOM 919 N N . ARG A 1 122 ? 15.237 13.820 13.965 1.00 92.19 122 ARG A N 1
ATOM 920 C CA . ARG A 1 122 ? 14.553 13.979 12.670 1.00 92.19 122 ARG A CA 1
ATOM 921 C C . ARG A 1 122 ? 15.449 13.807 11.438 1.00 92.19 122 ARG A C 1
ATOM 923 O O . ARG A 1 122 ? 14.950 13.524 10.360 1.00 92.19 122 ARG A O 1
ATOM 930 N N . LYS A 1 123 ? 16.764 13.998 11.576 1.00 92.62 123 LYS A N 1
ATOM 931 C CA . LYS A 1 123 ? 17.754 13.807 10.496 1.00 92.62 123 LYS A CA 1
ATOM 932 C C . LYS A 1 123 ? 18.663 12.592 10.696 1.00 92.62 123 LYS A C 1
ATOM 934 O O . LYS A 1 123 ? 19.462 12.299 9.815 1.00 92.62 123 LYS A O 1
ATOM 939 N N . THR A 1 124 ? 18.599 11.946 11.855 1.00 93.69 124 THR A N 1
ATOM 940 C CA . THR A 1 124 ? 19.607 10.980 12.321 1.00 93.69 124 THR A CA 1
ATOM 941 C C . THR A 1 124 ? 19.018 9.614 12.654 1.00 93.69 124 THR A C 1
ATOM 943 O O . THR A 1 124 ? 19.757 8.637 12.682 1.00 93.69 124 THR A O 1
ATOM 946 N N . SER A 1 125 ? 17.705 9.532 12.868 1.00 92.50 125 SER A N 1
ATOM 947 C CA . SER A 1 125 ? 16.971 8.296 13.115 1.00 92.50 125 SER A CA 1
ATOM 948 C C . SER A 1 125 ? 15.940 8.070 12.008 1.00 92.50 125 SER A C 1
ATOM 950 O O . SER A 1 125 ? 15.280 9.036 11.612 1.00 92.50 125 SER A O 1
ATOM 952 N N . PRO A 1 126 ? 15.749 6.823 11.539 1.00 88.25 126 PRO A N 1
ATOM 953 C CA . PRO A 1 126 ? 14.656 6.463 10.635 1.00 88.25 126 PRO A CA 1
ATOM 954 C C . PRO A 1 126 ? 13.275 6.461 11.320 1.00 88.25 126 PRO A C 1
ATOM 956 O O . PRO A 1 126 ? 12.261 6.283 10.647 1.00 88.25 126 PRO A O 1
ATOM 959 N N . GLY A 1 127 ? 13.226 6.687 12.638 1.00 93.88 127 GLY A N 1
ATOM 960 C CA . GLY A 1 127 ? 12.008 6.604 13.438 1.00 93.88 127 GLY A CA 1
ATOM 961 C C . GLY A 1 127 ? 11.587 5.165 13.725 1.00 93.88 127 GLY A C 1
ATOM 962 O O . GLY A 1 127 ? 12.346 4.223 13.494 1.00 93.88 127 GLY A O 1
ATOM 963 N N . ASP A 1 128 ? 10.376 5.015 14.254 1.00 95.94 128 ASP A N 1
ATOM 964 C CA . ASP A 1 128 ? 9.817 3.708 14.581 1.00 95.94 128 ASP A CA 1
ATOM 965 C C . ASP A 1 128 ? 9.260 3.027 13.329 1.00 95.94 128 ASP A C 1
ATOM 967 O O . ASP A 1 128 ? 8.653 3.661 12.456 1.00 95.94 128 ASP A O 1
ATOM 971 N N . SER A 1 129 ? 9.375 1.704 13.307 1.00 97.56 129 SER A N 1
ATOM 972 C CA . SER A 1 129 ? 8.721 0.820 12.349 1.00 97.56 129 SER A CA 1
ATOM 973 C C . SER A 1 129 ? 7.872 -0.226 13.068 1.00 97.56 129 SER A C 1
ATOM 975 O O . SER A 1 129 ? 8.130 -0.564 14.224 1.00 97.56 129 SER A O 1
ATOM 977 N N . LYS A 1 130 ? 6.780 -0.655 12.425 1.00 98.50 130 LYS A N 1
ATOM 978 C CA . LYS A 1 130 ? 5.907 -1.745 12.882 1.00 98.50 130 LYS A CA 1
ATOM 979 C C . LYS A 1 130 ? 5.226 -2.398 11.678 1.00 98.50 130 LYS A C 1
ATOM 981 O O . LYS A 1 130 ? 4.616 -1.654 10.906 1.00 98.50 130 LYS A O 1
ATOM 986 N N . PRO A 1 131 ? 5.206 -3.738 11.565 1.00 98.69 131 PRO A N 1
ATOM 987 C CA . PRO A 1 131 ? 4.693 -4.432 10.387 1.00 98.69 131 PRO A CA 1
ATOM 988 C C . PRO A 1 131 ? 3.249 -4.080 10.031 1.00 98.69 131 PRO A C 1
ATOM 990 O O . PRO A 1 131 ? 2.435 -3.778 10.908 1.00 98.69 131 PRO A O 1
ATOM 993 N N . ILE A 1 132 ? 2.925 -4.183 8.743 1.00 98.94 132 ILE A N 1
ATOM 994 C CA . ILE A 1 132 ? 1.559 -4.056 8.222 1.00 98.94 132 ILE A CA 1
ATOM 995 C C . ILE A 1 132 ? 1.106 -5.396 7.647 1.00 98.94 132 ILE A C 1
ATOM 997 O O . ILE A 1 132 ? 1.849 -6.048 6.914 1.00 98.94 132 ILE A O 1
ATOM 1001 N N . SER A 1 133 ? -0.140 -5.767 7.942 1.00 98.88 133 SER A N 1
ATOM 1002 C CA . SER A 1 133 ? -0.809 -6.924 7.343 1.00 98.88 133 SER A CA 1
ATOM 1003 C C . SER A 1 133 ? -2.138 -6.503 6.723 1.00 98.88 133 SER A C 1
ATOM 1005 O O . SER A 1 133 ? -2.982 -5.891 7.376 1.00 98.88 133 SER A O 1
ATOM 1007 N N . ILE A 1 134 ? -2.324 -6.799 5.444 1.00 98.94 134 ILE A N 1
ATOM 1008 C CA . ILE A 1 134 ? -3.564 -6.568 4.709 1.00 98.94 134 ILE A CA 1
ATOM 1009 C C . ILE A 1 134 ? -4.087 -7.934 4.284 1.00 98.94 134 ILE A C 1
ATOM 1011 O O . ILE A 1 134 ? -3.388 -8.678 3.597 1.00 98.94 134 ILE A O 1
ATOM 1015 N N . GLY A 1 135 ? -5.305 -8.251 4.714 1.00 98.81 135 GLY A N 1
ATOM 1016 C CA . GLY A 1 135 ? -5.998 -9.492 4.401 1.00 98.81 135 GLY A CA 1
ATOM 1017 C C . GLY A 1 135 ? -6.354 -9.646 2.922 1.00 98.81 135 GLY A C 1
ATOM 1018 O O . GLY A 1 135 ? -5.920 -8.889 2.053 1.00 98.81 135 GLY A O 1
ATOM 1019 N N . ASN A 1 136 ? -7.165 -10.655 2.634 1.00 98.81 136 ASN A N 1
ATOM 1020 C CA . ASN A 1 136 ? -7.644 -10.956 1.292 1.00 98.81 136 ASN A CA 1
ATOM 1021 C C . ASN A 1 136 ? -8.869 -10.106 0.930 1.00 98.81 136 ASN A C 1
ATOM 1023 O O . ASN A 1 136 ? -9.662 -9.744 1.800 1.00 98.81 136 ASN A O 1
ATOM 1027 N N . ASN A 1 137 ? -9.061 -9.845 -0.365 1.00 98.62 137 ASN A N 1
ATOM 1028 C CA . ASN A 1 137 ? -10.239 -9.158 -0.901 1.00 98.62 137 ASN A CA 1
ATOM 1029 C C . ASN A 1 137 ? -10.493 -7.785 -0.239 1.00 98.62 137 ASN A C 1
ATOM 1031 O O . ASN A 1 137 ? -11.627 -7.382 0.012 1.00 98.62 137 ASN A O 1
ATOM 1035 N N . VAL A 1 138 ? -9.418 -7.069 0.099 1.00 98.88 138 VAL A N 1
ATOM 1036 C CA . VAL A 1 138 ? -9.492 -5.726 0.686 1.00 98.88 138 VAL A CA 1
ATOM 1037 C C . VAL A 1 138 ? -9.533 -4.685 -0.428 1.00 98.88 138 VAL A C 1
ATOM 1039 O O . VAL A 1 138 ? -8.711 -4.717 -1.347 1.00 98.88 138 VAL A O 1
ATOM 1042 N N . PHE A 1 139 ? -10.435 -3.708 -0.318 1.00 98.81 139 PHE A N 1
ATOM 1043 C CA . PHE A 1 139 ? -10.454 -2.543 -1.203 1.00 98.81 139 PHE A CA 1
ATOM 1044 C C . PHE A 1 139 ? -9.989 -1.288 -0.463 1.00 98.81 139 PHE A C 1
ATOM 1046 O O . PHE A 1 139 ? -10.658 -0.797 0.441 1.00 98.81 139 PHE A O 1
ATOM 1053 N N . ILE A 1 140 ? -8.843 -0.741 -0.864 1.00 98.88 140 ILE A N 1
ATOM 1054 C CA . ILE A 1 140 ? -8.267 0.484 -0.308 1.00 98.88 140 ILE A CA 1
ATOM 1055 C C . ILE A 1 140 ? -8.576 1.641 -1.253 1.00 98.88 140 ILE A C 1
ATOM 1057 O O . ILE A 1 140 ? -8.052 1.702 -2.361 1.00 98.88 140 ILE A O 1
ATOM 1061 N N . GLY A 1 141 ? -9.425 2.568 -0.825 1.00 98.56 141 GLY A N 1
ATOM 1062 C CA . GLY A 1 141 ? -9.901 3.684 -1.633 1.00 98.56 141 GLY A CA 1
ATOM 1063 C C . GLY A 1 141 ? -8.809 4.668 -2.062 1.00 98.56 141 GLY A C 1
ATOM 1064 O O . GLY A 1 141 ? -7.708 4.711 -1.516 1.00 98.56 141 GLY A O 1
ATOM 1065 N N . TYR A 1 142 ? -9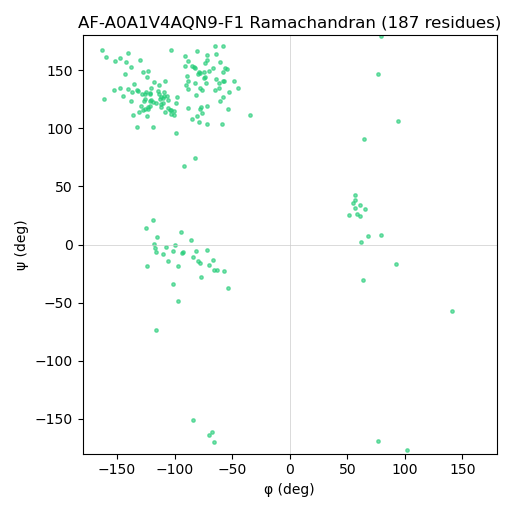.146 5.487 -3.061 1.00 98.25 142 TYR A N 1
ATOM 1066 C CA . TYR A 1 142 ? -8.290 6.545 -3.610 1.00 98.25 142 TYR A CA 1
ATOM 1067 C C . TYR A 1 142 ? -7.607 7.374 -2.513 1.00 98.25 142 TYR A C 1
ATOM 1069 O O . TYR A 1 142 ? -8.274 7.810 -1.583 1.00 98.25 142 TYR A O 1
ATOM 1077 N N . GLY A 1 143 ? -6.307 7.649 -2.640 1.00 98.50 143 GLY A N 1
ATOM 1078 C CA . GLY A 1 143 ? -5.591 8.588 -1.767 1.00 98.50 143 GLY A CA 1
ATOM 1079 C C . GLY A 1 143 ? -5.432 8.147 -0.307 1.00 98.50 143 GLY A C 1
ATOM 1080 O O . GLY A 1 143 ? -4.963 8.935 0.511 1.00 98.50 143 GLY A O 1
ATOM 1081 N N . THR A 1 144 ? -5.810 6.915 0.039 1.00 98.88 144 THR A N 1
ATOM 1082 C CA . THR A 1 144 ? -5.712 6.400 1.408 1.00 98.88 144 THR A CA 1
ATOM 1083 C C . THR A 1 144 ? -4.266 6.109 1.810 1.00 98.88 144 THR A C 1
ATOM 1085 O O . THR A 1 144 ? -3.485 5.555 1.031 1.00 98.88 144 THR A O 1
ATOM 1088 N N . GLY A 1 145 ? -3.925 6.469 3.050 1.00 98.88 145 GLY A N 1
ATOM 1089 C CA . GLY A 1 145 ? -2.665 6.134 3.710 1.00 98.88 145 GLY A CA 1
ATOM 1090 C C . GLY A 1 145 ? -2.852 5.043 4.765 1.00 98.88 145 GLY A C 1
ATOM 1091 O O . GLY A 1 145 ? -3.643 5.218 5.690 1.00 98.88 145 GLY A O 1
ATOM 1092 N N . VAL A 1 146 ? -2.106 3.944 4.657 1.00 98.88 146 VAL A N 1
ATOM 1093 C CA . VAL A 1 146 ? -2.017 2.873 5.661 1.00 98.88 146 VAL A CA 1
ATOM 1094 C C . VAL A 1 1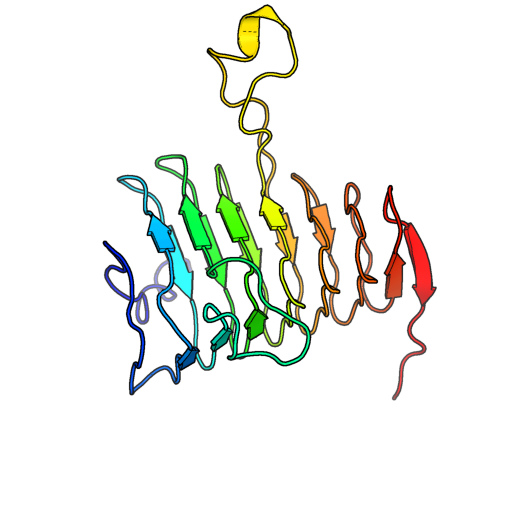46 ? -0.673 2.985 6.369 1.00 98.88 146 VAL A C 1
ATOM 1096 O O . VAL A 1 146 ? 0.374 2.899 5.723 1.00 98.88 146 VAL A O 1
ATOM 1099 N N . LEU A 1 147 ? -0.711 3.227 7.680 1.00 98.69 147 LEU A N 1
ATOM 1100 C CA . LEU A 1 147 ? 0.480 3.505 8.482 1.00 98.69 147 LEU A CA 1
ATOM 1101 C C . LEU A 1 147 ? 0.909 2.298 9.322 1.00 98.69 147 LEU A C 1
ATOM 1103 O O . LEU A 1 147 ? 0.169 1.326 9.486 1.00 98.69 147 LEU A O 1
ATOM 1107 N N . LYS A 1 148 ? 2.124 2.392 9.864 1.00 98.38 148 LYS A N 1
ATOM 1108 C CA . LYS A 1 148 ? 2.799 1.339 10.623 1.00 98.38 148 LYS A CA 1
ATOM 1109 C C . LYS A 1 148 ? 1.949 0.681 11.708 1.00 98.38 148 LYS A C 1
ATOM 1111 O O . LYS A 1 148 ? 1.243 1.350 12.463 1.00 98.38 148 LYS A O 1
ATOM 1116 N N . GLY A 1 149 ? 2.093 -0.636 11.834 1.00 98.50 149 GLY A N 1
ATOM 1117 C CA . GLY A 1 149 ? 1.485 -1.439 12.896 1.00 98.50 149 GLY A CA 1
ATOM 1118 C C . GLY A 1 149 ? 0.010 -1.775 12.692 1.00 98.50 149 GLY A C 1
ATOM 1119 O O . GLY A 1 149 ? -0.619 -2.277 13.622 1.00 98.50 149 GLY A O 1
ATOM 1120 N N . VAL A 1 150 ? -0.552 -1.477 11.519 1.00 98.56 150 VAL A N 1
ATOM 1121 C CA . VAL A 1 150 ? -1.958 -1.738 11.200 1.00 98.56 150 VAL A CA 1
ATOM 1122 C C . VAL A 1 150 ? -2.141 -3.124 10.585 1.00 98.56 150 VAL A C 1
ATOM 1124 O O . VAL A 1 150 ? -1.413 -3.533 9.685 1.00 98.56 150 VAL A O 1
ATOM 1127 N N . SER A 1 151 ? -3.191 -3.814 11.027 1.00 98.88 151 SER A N 1
ATOM 1128 C CA . SER A 1 151 ? -3.790 -4.956 10.333 1.00 98.88 151 SER A CA 1
ATOM 1129 C C . SER A 1 151 ? -5.163 -4.589 9.760 1.00 98.88 151 SER A C 1
ATOM 1131 O O . SER A 1 151 ? -5.987 -4.033 10.487 1.00 98.88 151 SER A O 1
ATOM 1133 N N . ILE A 1 152 ? -5.426 -4.896 8.487 1.00 98.88 152 ILE A N 1
ATOM 1134 C CA . ILE A 1 152 ? -6.745 -4.751 7.845 1.00 98.88 152 ILE A CA 1
ATOM 1135 C C . ILE A 1 152 ? -7.281 -6.148 7.537 1.00 98.88 152 ILE A C 1
ATOM 1137 O O . ILE A 1 152 ? -6.650 -6.890 6.790 1.00 98.88 152 ILE A O 1
ATOM 1141 N N . GLY A 1 153 ? -8.418 -6.508 8.132 1.00 98.75 153 GLY A N 1
ATOM 1142 C CA . GLY A 1 153 ? -9.035 -7.820 7.955 1.00 98.75 153 GLY A CA 1
ATOM 1143 C C . GLY A 1 153 ? -9.663 -8.026 6.576 1.00 98.75 153 GLY A C 1
ATOM 1144 O O . GLY A 1 153 ? -9.936 -7.072 5.849 1.00 98.75 153 GLY A O 1
ATOM 1145 N N . ASP A 1 154 ? -9.909 -9.294 6.253 1.00 98.75 154 ASP A N 1
ATOM 1146 C CA . ASP A 1 154 ? -10.455 -9.735 4.969 1.00 98.75 154 ASP A CA 1
ATOM 1147 C C . ASP A 1 154 ? -11.777 -9.046 4.597 1.00 98.75 154 ASP A C 1
ATOM 1149 O O . ASP A 1 154 ? -12.580 -8.687 5.462 1.00 98.75 154 ASP A O 1
ATOM 1153 N N . ASN A 1 155 ? -12.022 -8.912 3.291 1.00 98.44 155 ASN A N 1
ATOM 1154 C CA . ASN A 1 155 ? -13.240 -8.349 2.690 1.00 98.44 155 ASN A CA 1
ATOM 1155 C C . ASN A 1 155 ? -13.529 -6.879 3.037 1.00 98.44 155 ASN A C 1
ATOM 1157 O O . ASN A 1 155 ? -14.567 -6.350 2.640 1.00 98.44 155 ASN A O 1
ATOM 1161 N N . SER A 1 156 ? -12.664 -6.215 3.803 1.00 98.56 156 SER A N 1
ATOM 1162 C CA . SER A 1 156 ? -12.929 -4.858 4.269 1.00 98.56 156 SER A CA 1
ATOM 1163 C C . SER A 1 156 ? -12.683 -3.806 3.191 1.00 98.56 156 SER A C 1
ATOM 1165 O O . SER A 1 156 ? -11.788 -3.917 2.352 1.00 98.56 156 SER A O 1
ATOM 1167 N N . VAL A 1 157 ? -13.472 -2.737 3.254 1.00 98.75 157 VAL A N 1
ATOM 1168 C CA . VAL A 1 157 ? -13.342 -1.555 2.400 1.00 98.75 157 VAL A CA 1
ATOM 1169 C C . VAL A 1 157 ? -12.835 -0.394 3.242 1.00 98.75 157 VAL A C 1
ATOM 1171 O O . VAL A 1 157 ? -13.409 -0.072 4.281 1.00 98.75 157 VAL A O 1
ATOM 1174 N N . ILE A 1 158 ? -11.771 0.253 2.779 1.00 98.88 158 ILE A N 1
ATOM 1175 C CA . ILE A 1 158 ? -11.287 1.512 3.333 1.00 98.88 158 ILE A CA 1
ATOM 1176 C C . ILE A 1 158 ? -11.698 2.637 2.387 1.00 98.88 158 ILE A C 1
ATOM 1178 O O . ILE A 1 158 ? -11.220 2.692 1.256 1.00 98.88 158 ILE A O 1
ATOM 1182 N N . ASP A 1 159 ? -12.556 3.548 2.835 1.00 98.50 159 ASP A N 1
ATOM 1183 C CA . ASP A 1 159 ? -13.035 4.665 2.021 1.00 98.50 159 ASP A CA 1
ATOM 1184 C C . ASP A 1 159 ? -11.889 5.581 1.568 1.00 98.50 159 ASP A C 1
ATOM 1186 O O . ASP A 1 159 ? -10.817 5.644 2.179 1.00 98.50 159 ASP A O 1
ATOM 1190 N N . ALA A 1 160 ? -12.122 6.312 0.479 1.00 98.38 160 ALA A N 1
ATOM 1191 C CA . ALA A 1 160 ? -11.143 7.222 -0.104 1.00 98.38 160 ALA A CA 1
ATOM 1192 C C . ALA A 1 160 ? -10.667 8.309 0.880 1.00 98.38 160 ALA A C 1
ATOM 1194 O O . ALA A 1 160 ? -11.427 8.804 1.711 1.00 98.38 160 ALA A O 1
ATOM 1195 N N . ASN A 1 161 ? -9.408 8.722 0.724 1.00 98.50 161 ASN A N 1
ATOM 1196 C CA . ASN A 1 161 ? -8.705 9.734 1.514 1.00 98.50 161 ASN A CA 1
ATOM 1197 C C . ASN A 1 161 ? -8.680 9.433 3.022 1.00 98.50 161 ASN A C 1
ATOM 1199 O O . ASN A 1 161 ? -8.660 10.348 3.849 1.00 98.50 161 ASN A O 1
ATOM 1203 N N . SER A 1 162 ? -8.668 8.151 3.387 1.00 98.88 162 SER A N 1
ATOM 1204 C CA . SER A 1 162 ? -8.579 7.732 4.784 1.00 98.88 162 SER A CA 1
ATOM 1205 C C . SER A 1 162 ? -7.133 7.679 5.280 1.00 98.88 162 SER A C 1
ATOM 1207 O O . SER A 1 162 ? -6.202 7.451 4.508 1.00 98.88 162 SER A O 1
ATOM 1209 N N . VAL A 1 163 ? -6.939 7.840 6.591 1.00 98.81 163 VAL A N 1
ATOM 1210 C CA . VAL A 1 163 ? -5.642 7.636 7.259 1.00 98.81 163 VAL A CA 1
ATOM 1211 C C . VAL A 1 163 ? -5.793 6.526 8.289 1.00 98.81 163 VAL A C 1
ATOM 1213 O O . VAL A 1 163 ? -6.352 6.726 9.372 1.00 98.81 163 VAL A O 1
ATOM 1216 N N . VAL A 1 164 ? -5.328 5.332 7.932 1.00 98.88 164 VAL A N 1
ATOM 1217 C CA . VAL A 1 164 ? -5.453 4.129 8.752 1.00 98.88 164 VAL A CA 1
ATOM 1218 C C . VAL A 1 164 ? -4.309 4.084 9.753 1.00 98.88 164 VAL A C 1
ATOM 1220 O O . VAL A 1 164 ? -3.154 3.863 9.397 1.00 98.88 164 VAL A O 1
ATOM 1223 N N . THR A 1 165 ? -4.650 4.326 11.017 1.00 98.44 165 THR A N 1
ATOM 1224 C CA . THR A 1 165 ? -3.705 4.377 12.146 1.00 98.44 165 THR A CA 1
ATOM 1225 C C . THR A 1 165 ? -3.969 3.304 13.200 1.00 98.44 165 THR A C 1
ATOM 1227 O O . THR A 1 165 ? -3.248 3.218 14.192 1.00 98.44 165 THR A O 1
ATOM 1230 N N . LYS A 1 166 ? -5.028 2.507 13.018 1.00 98.69 166 LYS A N 1
ATOM 1231 C CA . LYS A 1 166 ? -5.454 1.426 13.913 1.00 98.69 166 LYS A CA 1
ATOM 1232 C C . LYS A 1 166 ? -5.971 0.250 13.093 1.00 98.69 166 LYS A C 1
ATOM 1234 O O . LYS A 1 166 ? -6.406 0.442 11.960 1.00 98.69 166 LYS A O 1
ATOM 1239 N N . ASN A 1 167 ? -5.944 -0.939 13.692 1.00 98.81 167 ASN A N 1
ATOM 1240 C CA . ASN A 1 167 ? -6.442 -2.157 13.061 1.00 98.81 167 ASN A CA 1
ATOM 1241 C C . ASN A 1 167 ? -7.907 -2.015 12.641 1.00 98.81 167 ASN A C 1
ATOM 1243 O O . ASN A 1 167 ? -8.721 -1.458 13.383 1.00 98.81 167 ASN A O 1
ATOM 1247 N N . ILE A 1 168 ? -8.224 -2.566 11.475 1.00 98.81 168 ILE A N 1
ATOM 1248 C CA . ILE A 1 168 ? -9.569 -2.633 10.914 1.00 98.81 168 ILE A CA 1
ATOM 1249 C C . ILE A 1 168 ? -9.987 -4.107 10.901 1.00 98.81 168 ILE A C 1
ATOM 1251 O O . ILE A 1 168 ? -9.244 -4.929 10.359 1.00 98.81 168 ILE A O 1
ATOM 1255 N N . PRO A 1 169 ? -11.129 -4.478 11.507 1.00 98.50 169 PRO A N 1
ATOM 1256 C CA . PRO A 1 169 ? -11.609 -5.858 11.479 1.00 98.50 169 PRO A CA 1
ATOM 1257 C C . PRO A 1 169 ? -11.968 -6.298 10.052 1.00 98.50 169 PRO A C 1
ATOM 1259 O O . PRO A 1 169 ? -11.988 -5.489 9.126 1.00 98.50 169 PRO A O 1
ATOM 1262 N N . ALA A 1 170 ? -12.232 -7.589 9.868 1.00 98.44 170 ALA A N 1
ATOM 1263 C CA . ALA A 1 170 ? -12.760 -8.118 8.613 1.00 98.44 170 ALA A CA 1
ATOM 1264 C C . ALA A 1 170 ? -14.230 -7.710 8.408 1.00 98.44 170 ALA A C 1
ATOM 1266 O O . ALA A 1 170 ? -14.937 -7.440 9.379 1.00 98.44 170 ALA A O 1
ATOM 1267 N N . ASN A 1 171 ? -14.694 -7.741 7.158 1.00 97.81 171 ASN A N 1
ATOM 1268 C CA . ASN A 1 171 ? -16.088 -7.515 6.763 1.00 97.81 171 ASN A CA 1
ATOM 1269 C C . ASN A 1 171 ? -16.659 -6.165 7.231 1.00 97.81 171 ASN A C 1
ATOM 1271 O O . ASN A 1 171 ? -17.798 -6.089 7.691 1.00 97.81 171 ASN A O 1
ATOM 1275 N N . VAL A 1 172 ? -15.892 -5.082 7.120 1.00 98.31 172 VAL A N 1
ATOM 1276 C CA . VAL A 1 172 ? -16.380 -3.733 7.446 1.00 98.31 172 VAL A CA 1
ATOM 1277 C C . VAL A 1 172 ? -16.082 -2.732 6.345 1.00 98.31 172 VAL A C 1
ATOM 1279 O O . VAL A 1 172 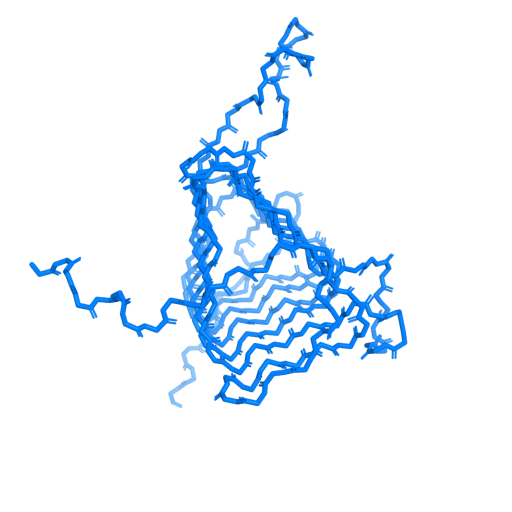? -15.156 -2.892 5.557 1.00 98.31 172 VAL A O 1
ATOM 1282 N N . ILE A 1 173 ? -16.848 -1.647 6.342 1.00 98.56 173 ILE A N 1
ATOM 1283 C CA . ILE A 1 173 ? -16.451 -0.394 5.710 1.00 98.56 173 ILE A CA 1
ATOM 1284 C C . ILE A 1 173 ? -15.888 0.508 6.802 1.00 98.56 173 ILE A C 1
ATOM 1286 O O . ILE A 1 173 ? -16.547 0.745 7.820 1.00 98.56 173 ILE A O 1
ATOM 1290 N N . ALA A 1 174 ? -14.679 1.016 6.599 1.00 98.75 174 ALA A N 1
ATOM 1291 C CA . ALA A 1 174 ? -14.020 1.966 7.481 1.00 98.75 174 ALA A CA 1
ATOM 1292 C C . ALA A 1 174 ? -13.545 3.187 6.691 1.00 98.75 174 ALA A C 1
ATOM 1294 O O . ALA A 1 174 ? -13.182 3.077 5.527 1.00 98.75 174 ALA A O 1
ATOM 1295 N N . GLY A 1 175 ? -13.517 4.361 7.315 1.00 98.69 175 GLY A N 1
ATOM 1296 C CA . GLY A 1 175 ? -13.133 5.585 6.621 1.00 98.69 175 GLY A CA 1
ATOM 1297 C C . GLY A 1 175 ? -12.763 6.740 7.541 1.00 98.69 175 GLY A C 1
ATOM 1298 O O . GLY A 1 175 ? -13.007 6.699 8.748 1.00 98.69 175 GLY A O 1
ATOM 1299 N N . GLY A 1 176 ? -12.157 7.774 6.958 1.00 98.56 176 GLY A N 1
ATOM 1300 C CA . GLY A 1 176 ? -11.861 9.050 7.611 1.00 98.56 176 GLY A CA 1
ATOM 1301 C C . GLY A 1 176 ? -10.408 9.234 8.059 1.00 98.56 176 GLY A C 1
ATOM 1302 O O . GLY A 1 176 ? -9.534 8.399 7.821 1.00 98.56 176 GLY A O 1
ATOM 1303 N N . ASN A 1 177 ? -10.151 10.364 8.720 1.00 98.06 177 ASN A N 1
ATOM 1304 C CA . ASN A 1 177 ? -8.855 10.726 9.293 1.00 98.06 177 ASN A CA 1
ATOM 1305 C C . ASN A 1 177 ? -9.051 11.231 10.743 1.00 98.06 177 ASN A C 1
ATOM 1307 O O . ASN A 1 177 ? -9.481 12.371 10.928 1.00 98.06 177 ASN A O 1
ATOM 1311 N N . PRO A 1 178 ? -8.782 10.403 11.773 1.00 97.94 178 PRO A N 1
ATOM 1312 C CA . PRO A 1 178 ? -8.319 9.016 11.678 1.00 97.94 178 PRO A CA 1
ATOM 1313 C C . PRO A 1 178 ? -9.413 8.070 11.158 1.00 97.94 178 PRO A C 1
ATOM 1315 O O . PRO A 1 178 ? -10.597 8.285 11.422 1.00 97.94 178 PRO A O 1
ATOM 1318 N N . CYS A 1 179 ? -9.004 7.011 10.457 1.00 98.69 179 CYS A N 1
ATOM 1319 C CA . CYS A 1 179 ? -9.904 5.992 9.919 1.00 98.69 179 CYS A CA 1
ATOM 1320 C C . CYS A 1 179 ? -10.597 5.223 11.052 1.00 98.69 179 CYS A C 1
ATOM 1322 O O . CYS A 1 179 ? -9.949 4.801 12.016 1.00 98.69 179 CYS A O 1
ATOM 1324 N N . LYS A 1 180 ? -11.916 5.050 10.947 1.00 98.62 180 LYS A N 1
ATOM 1325 C CA . LYS A 1 180 ? -12.747 4.307 11.904 1.00 98.62 180 LYS A CA 1
ATOM 1326 C C . LYS A 1 180 ? -13.750 3.442 11.158 1.00 98.62 180 LYS A C 1
ATOM 1328 O O . LYS A 1 180 ? -14.164 3.796 10.059 1.00 98.62 180 LYS A O 1
ATOM 1333 N N . VAL A 1 181 ? -14.169 2.341 11.779 1.00 98.56 181 VAL A N 1
ATOM 1334 C CA . VAL A 1 181 ? -15.282 1.526 11.276 1.00 98.56 181 VAL A CA 1
ATOM 1335 C C . VAL A 1 181 ? -16.535 2.398 11.170 1.00 98.56 181 VAL A C 1
ATOM 1337 O O . VAL A 1 181 ? -16.908 3.067 12.133 1.00 98.56 181 VAL A O 1
ATOM 1340 N N . ILE A 1 182 ? -17.152 2.394 9.991 1.00 98.44 182 ILE A N 1
ATOM 1341 C CA . ILE A 1 182 ? -18.399 3.100 9.679 1.00 98.44 182 ILE A CA 1
ATOM 1342 C C . ILE A 1 182 ? -19.572 2.133 9.811 1.00 98.44 182 ILE A C 1
ATOM 1344 O O . ILE A 1 182 ? -20.572 2.459 10.446 1.00 98.44 182 ILE A O 1
ATOM 1348 N N . LYS A 1 183 ? -19.454 0.944 9.210 1.00 96.69 183 LYS A N 1
A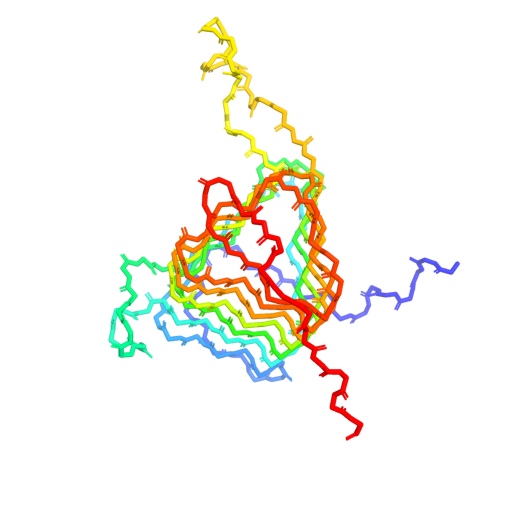TOM 1349 C CA . LYS A 1 183 ? -20.464 -0.114 9.300 1.00 96.69 183 LYS A CA 1
ATOM 1350 C C . LYS A 1 183 ? -19.884 -1.482 8.974 1.00 96.69 183 LYS A C 1
ATOM 1352 O O . LYS A 1 183 ? -18.859 -1.584 8.305 1.00 96.69 183 LYS A O 1
ATOM 1357 N N . GLU A 1 184 ? -20.593 -2.520 9.383 1.00 97.19 184 GLU A N 1
ATOM 1358 C CA . GLU A 1 184 ? -20.342 -3.885 8.932 1.00 97.19 184 GLU A CA 1
ATOM 1359 C C . GLU A 1 184 ? -20.851 -4.076 7.496 1.00 97.19 184 GLU A C 1
ATOM 1361 O O . GLU A 1 184 ? -21.876 -3.515 7.087 1.00 97.19 184 GLU A O 1
ATOM 1366 N N . LEU A 1 185 ? -20.111 -4.858 6.715 1.00 91.25 185 LEU A N 1
ATOM 1367 C CA . LEU A 1 185 ? -20.608 -5.445 5.482 1.00 91.25 185 LEU A CA 1
ATOM 1368 C C . LEU A 1 185 ? -21.496 -6.609 5.908 1.00 91.25 185 LEU A C 1
ATOM 1370 O O . LEU A 1 185 ? -21.015 -7.574 6.498 1.00 91.25 185 LEU A O 1
ATOM 1374 N N . GLY A 1 186 ? -22.803 -6.496 5.659 1.00 79.06 186 GLY A N 1
ATOM 1375 C CA . GLY A 1 186 ? -23.711 -7.616 5.884 1.00 79.06 186 GLY A CA 1
ATOM 1376 C C . GLY A 1 186 ? -23.164 -8.841 5.158 1.00 79.06 186 GLY A C 1
ATOM 1377 O O . GLY A 1 186 ? -22.757 -8.726 4.003 1.00 79.06 186 GLY A O 1
ATOM 1378 N N . VAL A 1 187 ? -23.100 -9.981 5.847 1.00 62.78 187 VAL A N 1
ATOM 1379 C CA . VAL A 1 187 ? -22.652 -11.243 5.252 1.00 62.78 187 VAL A CA 1
ATOM 1380 C C . VAL A 1 187 ? -23.593 -11.544 4.088 1.00 62.78 187 VAL A C 1
ATOM 1382 O O . VAL A 1 187 ? -24.748 -11.905 4.304 1.00 62.78 187 VAL A O 1
ATOM 1385 N N . ILE A 1 188 ? -23.139 -11.319 2.856 1.00 56.84 188 ILE A N 1
ATOM 1386 C CA . ILE A 1 188 ? -23.869 -11.784 1.683 1.00 56.84 188 ILE A CA 1
ATOM 1387 C C . ILE A 1 188 ? -23.536 -13.271 1.596 1.00 56.84 188 ILE A C 1
ATOM 1389 O O . ILE A 1 188 ? -22.389 -13.630 1.331 1.00 56.84 188 ILE A O 1
ATOM 1393 N N . ALA A 1 189 ? -24.518 -14.090 1.973 1.00 47.56 189 ALA A N 1
ATOM 1394 C CA . ALA A 1 189 ? -24.490 -15.542 1.844 1.00 47.56 189 ALA A CA 1
ATOM 1395 C C . ALA A 1 189 ? -24.340 -15.978 0.380 1.00 47.56 189 ALA A C 1
ATOM 1397 O O . ALA A 1 189 ? -24.846 -15.249 -0.506 1.00 47.56 189 ALA A O 1
#

pLDDT: mean 88.15, std 19.41, range [26.66, 98.94]

Radius of gyration: 16.41 Å; Cα contacts (8 Å, |Δi|>4): 577; chains: 1; bounding box: 45×44×38 Å

Foldseek 3Di:
DPPPVPPPFDPDPDDKDPDDDPPQLEEEDDIEAEEEDAQEEEGEGHQEYWAADQPSDPVGAPGGEYHEEDDNQWYEYYYYNEYAANEYEYTPHYEEHYEQEYEEHNEYEYQFDCFDPDPVTRVPPRHDGAYEAEYYCEYEYACEYHYHPEYEEANEYEYHNEYDPYYHYHQFYWYDVPIDTPGGNPPPD

Organism: NCBI:txid1004156

Nearest PDB structures (foldseek):
  3nz2-assembly1_C  TM=7.916E-01  e=3.381E-08  Vibrio cholerae O1 biovar El Tor str. N16961
  3srt-assembly2_B  TM=7.053E-01  e=7.575E-09  Clostridioides difficile 630
  3jqy-assembly1_C  TM=8.150E-01  e=4.889E-07  Escherichia coli
  6ag8-assembly1_C  TM=7.563E-01  e=1.679E-07  Escherichia coli K-12
  3jqy-assembly1_A  TM=6.284E-01  e=1.584E-06  Escherichia coli

InterPro domains:
  IPR001451 Hexapeptide repeat [PF14602] (131-166)
  IPR011004 Trimeric LpxA-like superfamily [SSF51161] (77-184)
  IPR018357 Hexapeptide transferase, conserved site [PS00101] (140-168)
  IPR051159 Hexapeptide-repeat containing acetyltransferases [PTHR23416] (74-185)